Protein 3E7L (pdb70)

Organism: Aquifex aeolicus (strain VF5) (NCBI:txid224324)

Solvent-accessible surface area: 14226 Å² total; per-residue (Å²): 116,171,24,53,171,33,123,70,2,136,90,0,49,95,54,2,13,59,54,0,0,43,58,10,0,124,87,41,106,38,23,3,28,119,0,2,112,42,2,52,37,53,4,38,56,0,18,134,44,6,99,91,18,131,13,181,50,119,67,79,117,121,21,53,176,35,120,66,4,128,82,0,62,108,26,2,17,78,40,0,2,55,50,7,25,173,94,24,112,157,64,63,135,107,0,3,76,63,0,38,40,90,58,76,71,0,119,170,52,40,121,78,41,93,119,53,7,26,1,0,37,102,1,77,56,1,134,40,0,49,98,19,1,14,19,21,0,0,55,15,5,0,149,85,25,120,121,62,41,133,107,0,0,102,40,2,45,26,102,78,84,41,0,115,150,39,5,143,71,20,114,8,212,96,129,88,9,36,102,1,16,130,40,105,81,3,144,89,0,59,95,64,1,14,52,46,0,0,49,25,8,0,144,81,9,109,51,65,38,119,91,0,3,110,31,1,50,28,90,65,67,57,0,98,144,50,6,134,85,17,120,13,209,59,150,108,158

CATH classification: 1.10.10.60

Secondary structure (DSSP, 8-state):
-TTTT-S-HHHHHHHHHHHHHHHHHHHTTT-HHHHHHHHT--HHHHHHHHHHTT------/-GGGG-S-HHHHHHHHHHHHHHHHHHTTTT-HHHHHHHTTS-HHHHHHHHHHH-/---GGGGT-S-HHHHHHHHHHHHHHHHHHHTTT-HHHHHHHHTS-HHHHHHHHHHTT---/---GGGGG-S-HHHHHHHHHHHHHHHHHHHT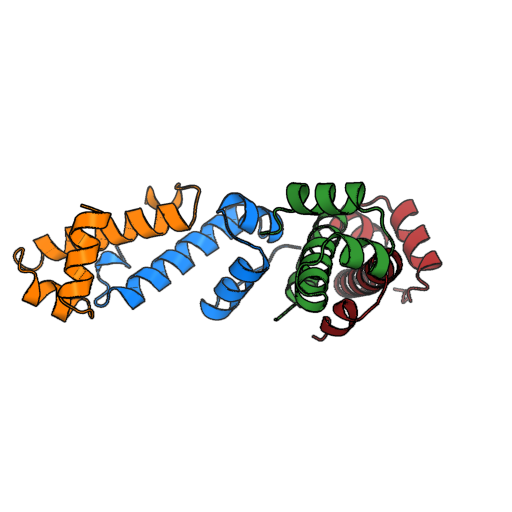TT-HHHHHHHTT--HHHHHHHHHHTT------

Foldseek 3Di:
DVLVVDDDPVVSVLVVVQVVLQVLCVVVVLPQCVSQVVVPHDSVVSVVSCVVSVHDGDHD/DCLVVDDDPVVSVLVVVLCVLVVQCVVQVVDQCRSQVVVPHDSVVVVVSVVVRD/DDPVVLVVDDDPVVSVLVVVQVVLLVLCVVVVNPLCVSCVVVPHDSVVSVVSCVVSVPDD/DDLCVLVVDDDPVVSVLVVVQVVLLVLCVVVVLPLCVSCVVVPHDSVVSVVSCVVSVNDGDDD

B-factor: mean 75.17, std 27.42, range [29.5, 181.0]

Nearest PDB structures (foldseek):
  3e7l-assembly2_D  TM=1.016E+00  e=1.152E-08  Aquifex aeolicus
  4fth-assembly1_A  TM=9.889E-01  e=3.982E-07  Aquifex aeolicus
  4fth-assembly1_B  TM=9.965E-01  e=7.414E-07  Aquifex aeolicus
  5m7o-assembly1_B  TM=9.466E-01  e=3.691E-02  Brucella abortus str. 2308 A
  2m8g-assembly1_X  TM=7.708E-01  e=3.927E-02  Aquifex aeolicus VF5

Sequence (237 aa):
SYLLKIKELKEAKKEFEKIFIEEKLREYDYDLKRTAEEIGIDLSNLYRKIKSLNIRVKSSSYLLKIKELKEAKKEFEKIFIEEKLREYDYDLKRTAEEIGIDLSNLYRKIKSLNRDLSYLLKIKELKEAKKEEFEKIFIEEKLREYDYDLKRTAEEIGIDLSNLYRKIKSLNIRVRDLSYLLKIKELKEAKKEFEKIFIEEKLREYDYDLKRTAEEIGIDLSNLYRKIKSLNIRVKSS

Structure (mmCIF, N/CA/C/O backbone):
data_3E7L
#
_entry.id   3E7L
#
_cell.length_a   41.239
_cell.length_b   55.866
_cell.length_c   62.338
_cell.angle_alpha   90.000
_cell.angle_beta   93.390
_cell.angle_gamma   90.000
#
_symmetry.space_group_name_H-M   'P 1 21 1'
#
loop_
_entity.id
_entity.type
_entity.pdbx_description
1 polymer 'Transcriptional regulator (NtrC family)'
2 non-polymer 'ZINC ION'
3 water water
#
loop_
_atom_site.group_PDB
_atom_site.id
_atom_site.type_symbol
_atom_site.label_atom_id
_atom_site.label_alt_id
_atom_site.label_comp_id
_atom_site.label_asym_id
_atom_site.label_entity_id
_atom_site.label_seq_id
_atom_site.pdbx_PDB_ins_code
_atom_site.Cartn_x
_atom_site.Cartn_y
_atom_site.Cartn_z
_atom_site.occupancy
_atom_site.B_iso_or_equiv
_atom_site.auth_seq_id
_atom_site.auth_comp_id
_atom_site.auth_asym_id
_atom_site.auth_atom_id
_atom_site.pdbx_PDB_model_num
ATOM 1 N N . SER A 1 4 ? 12.744 21.834 -8.495 1.00 120.78 20 SER A N 1
ATOM 2 C CA . SER A 1 4 ? 12.192 20.954 -9.520 1.00 123.36 20 SER A CA 1
ATOM 3 C C . SER A 1 4 ? 12.937 19.624 -9.543 1.00 122.70 20 SER A C 1
ATOM 4 O O . SER A 1 4 ? 12.373 18.588 -9.893 1.00 121.89 20 SER A O 1
ATOM 7 N N . TYR A 1 5 ? 14.211 19.672 -9.165 1.00 123.29 21 TYR A N 1
ATOM 8 C CA . TYR A 1 5 ? 15.058 18.488 -9.088 1.00 123.99 21 TYR A CA 1
ATOM 9 C C . TYR A 1 5 ? 14.330 17.340 -8.394 1.00 117.20 21 TYR A C 1
ATOM 10 O O . TYR A 1 5 ? 14.510 16.173 -8.745 1.00 119.37 21 TYR A O 1
ATOM 19 N N . LEU A 1 6 ? 13.495 17.685 -7.418 1.00 107.88 22 LEU A N 1
ATOM 20 C CA . LEU A 1 6 ? 12.855 16.698 -6.555 1.00 100.06 22 LEU A CA 1
ATOM 21 C C . LEU A 1 6 ? 11.626 16.031 -7.172 1.00 97.04 22 LEU A C 1
ATOM 22 O O . LEU A 1 6 ? 11.508 14.807 -7.158 1.00 94.39 22 LEU A O 1
ATOM 27 N N . LEU A 1 7 ? 10.710 16.835 -7.704 1.00 97.75 23 LEU A N 1
ATOM 28 C CA . LEU A 1 7 ? 9.482 16.298 -8.286 1.00 100.32 23 LEU A CA 1
ATOM 29 C C . LEU A 1 7 ? 9.755 15.364 -9.463 1.00 102.15 23 LEU A C 1
ATOM 30 O O . LEU A 1 7 ? 8.959 14.473 -9.754 1.00 102.27 23 LEU A O 1
ATOM 35 N N . LYS A 1 8 ? 10.883 15.569 -10.131 1.00 105.09 24 LYS A N 1
ATOM 36 C CA . LYS A 1 8 ? 11.263 14.726 -11.258 1.00 110.79 24 LYS A CA 1
ATOM 37 C C . LYS A 1 8 ? 11.730 13.349 -10.792 1.00 107.05 24 LYS A C 1
ATOM 38 O O . LYS A 1 8 ? 11.790 12.405 -11.581 1.00 108.33 24 LYS A O 1
ATOM 44 N N . ILE A 1 9 ? 12.058 13.240 -9.507 1.00 100.93 25 ILE A N 1
ATOM 45 C CA . ILE A 1 9 ? 12.511 11.975 -8.935 1.00 97.05 25 ILE A CA 1
ATOM 46 C C . ILE A 1 9 ? 11.423 10.908 -9.015 1.00 93.81 25 ILE A C 1
ATOM 47 O O . ILE A 1 9 ? 10.243 11.196 -8.819 1.00 89.52 25 ILE A O 1
ATOM 52 N N . LYS A 1 10 ? 11.831 9.675 -9.302 1.00 97.21 26 LYS A N 1
ATOM 53 C CA . LYS A 1 10 ? 10.895 8.571 -9.482 1.00 101.00 26 LYS A CA 1
ATOM 54 C C . LYS A 1 10 ? 10.292 8.096 -8.163 1.00 97.69 26 LYS A C 1
ATOM 55 O O . LYS A 1 10 ? 9.122 8.346 -7.882 1.00 96.44 26 LYS A O 1
ATOM 61 N N . GLU A 1 11 ? 11.098 7.409 -7.358 1.00 98.13 27 GLU A N 1
ATOM 62 C CA . GLU A 1 11 ? 10.605 6.788 -6.131 1.00 95.41 27 GLU A CA 1
ATOM 63 C C . GLU A 1 11 ? 10.369 7.772 -4.988 1.00 90.24 27 GLU A C 1
ATOM 64 O O . GLU A 1 11 ? 11.056 8.789 -4.867 1.00 89.07 27 GLU A O 1
ATOM 70 N N . LEU A 1 12 ? 9.394 7.445 -4.146 1.00 85.47 28 LEU A N 1
ATOM 71 C CA . LEU A 1 12 ? 9.023 8.291 -3.017 1.00 80.13 28 LEU A CA 1
ATOM 72 C C . LEU A 1 12 ? 10.096 8.312 -1.928 1.00 76.08 28 LEU A C 1
ATOM 73 O O . LEU A 1 12 ? 10.429 9.371 -1.400 1.00 73.36 28 LEU A O 1
ATOM 78 N N . LYS A 1 13 ? 10.637 7.143 -1.601 1.00 77.25 29 LYS A N 1
ATOM 79 C CA . LYS A 1 13 ? 11.631 7.039 -0.536 1.00 82.97 29 LYS A CA 1
ATOM 80 C C . LYS A 1 13 ? 12.924 7.783 -0.873 1.00 84.62 29 LYS A C 1
ATOM 81 O O . LYS A 1 13 ? 13.635 8.244 0.021 1.00 86.35 29 LYS A O 1
ATOM 87 N N . GLU A 1 14 ? 13.221 7.896 -2.164 1.00 83.80 30 GLU A N 1
ATOM 88 C CA . GLU A 1 14 ? 14.425 8.578 -2.622 1.00 82.92 30 GLU A CA 1
ATOM 89 C C . GLU A 1 14 ? 14.249 10.094 -2.653 1.00 78.68 30 GLU A C 1
ATOM 90 O O . GLU A 1 14 ? 15.168 10.840 -2.299 1.00 74.51 30 GLU A O 1
ATOM 96 N N . ALA A 1 15 ? 13.069 10.543 -3.075 1.00 72.95 31 ALA A N 1
ATOM 97 C CA . ALA A 1 15 ? 12.776 11.970 -3.145 1.00 68.08 31 ALA A CA 1
ATOM 98 C C . ALA A 1 15 ? 12.620 12.574 -1.751 1.00 63.94 31 ALA A C 1
ATOM 99 O O . ALA A 1 15 ? 12.853 13.766 -1.553 1.00 58.19 31 ALA A O 1
ATOM 101 N N . LYS A 1 16 ? 12.212 11.750 -0.792 1.00 66.42 32 LYS A N 1
ATOM 102 C CA . LYS A 1 16 ? 12.068 12.196 0.590 1.00 65.48 32 LYS A CA 1
ATOM 103 C C . LYS A 1 16 ? 13.429 12.407 1.247 1.00 61.76 32 LYS A C 1
ATOM 104 O O . LYS A 1 16 ? 13.615 13.343 2.024 1.00 59.01 32 LYS A O 1
ATOM 110 N N . LYS A 1 17 ? 14.380 11.538 0.925 1.00 63.55 33 LYS A N 1
ATOM 111 C CA . LYS A 1 17 ? 15.741 11.681 1.433 1.00 66.49 33 LYS A CA 1
ATOM 112 C C . LYS A 1 17 ? 16.415 12.933 0.878 1.00 68.40 33 LYS A C 1
ATOM 113 O O . LYS A 1 17 ? 17.074 13.668 1.613 1.00 66.96 33 LYS A O 1
ATOM 119 N N . GLU A 1 18 ? 16.236 13.177 -0.417 1.00 70.03 34 GLU A N 1
ATOM 120 C CA . GLU A 1 18 ? 16.823 14.350 -1.057 1.00 72.23 34 GLU A CA 1
ATOM 121 C C . GLU A 1 18 ? 16.246 15.661 -0.531 1.00 68.62 34 GLU A C 1
ATOM 122 O O . GLU A 1 18 ? 16.957 16.662 -0.431 1.00 69.09 34 GLU A O 1
ATOM 128 N N . PHE A 1 19 ? 14.961 15.661 -0.196 1.00 61.38 35 PHE A N 1
ATOM 129 C CA . PHE A 1 19 ? 14.360 16.850 0.391 1.00 57.38 35 PHE A CA 1
ATOM 130 C C . PHE A 1 19 ? 14.861 17.064 1.815 1.00 56.27 35 PHE A C 1
ATOM 131 O O . PHE A 1 19 ? 15.099 18.198 2.237 1.00 59.67 35 PHE A O 1
ATOM 139 N N . GLU A 1 20 ? 15.000 15.972 2.557 1.00 55.91 36 GLU A N 1
ATOM 140 C CA . GLU A 1 20 ? 15.475 16.039 3.932 1.00 60.46 36 GLU A CA 1
ATOM 141 C C . GLU A 1 20 ? 16.900 16.579 3.959 1.00 60.19 36 GLU A C 1
ATOM 142 O O . GLU A 1 20 ? 17.256 17.388 4.814 1.00 60.90 36 GLU A O 1
ATOM 148 N N . LYS A 1 21 ? 17.702 16.127 3.001 1.00 61.16 37 LYS A N 1
ATOM 149 C CA . LYS A 1 21 ? 19.079 16.578 2.842 1.00 60.14 37 LYS A CA 1
ATOM 150 C C . LYS A 1 21 ? 19.151 18.079 2.574 1.00 61.77 37 LYS A C 1
ATOM 151 O O . LYS A 1 21 ? 19.904 18.803 3.230 1.00 60.99 37 LYS A O 1
ATOM 157 N N . ILE A 1 22 ? 18.353 18.541 1.615 1.00 61.38 38 ILE A N 1
ATOM 158 C CA . ILE A 1 22 ? 18.302 19.953 1.253 1.00 63.38 38 ILE A CA 1
ATOM 159 C C . ILE A 1 22 ? 17.757 20.807 2.398 1.00 59.08 38 ILE A C 1
ATOM 160 O O . ILE A 1 22 ? 18.276 21.886 2.683 1.00 57.58 38 ILE A O 1
ATOM 165 N N . PHE A 1 23 ? 16.709 20.318 3.050 1.00 56.51 39 PHE A N 1
ATOM 166 C CA . PHE A 1 23 ? 16.092 21.036 4.159 1.00 54.62 39 PHE A CA 1
ATOM 167 C C . PHE A 1 23 ? 17.090 21.251 5.298 1.00 52.12 39 PHE A C 1
ATOM 168 O O . PHE A 1 23 ? 17.226 22.359 5.822 1.00 51.56 39 PHE A O 1
ATOM 176 N N . ILE A 1 24 ? 17.797 20.190 5.671 1.00 51.68 40 ILE A N 1
ATOM 177 C CA . ILE A 1 24 ? 18.763 20.267 6.766 1.00 53.41 40 ILE A CA 1
ATOM 178 C C . ILE A 1 24 ? 19.987 21.121 6.415 1.00 56.62 40 ILE A C 1
ATOM 179 O O . ILE A 1 24 ? 20.469 21.897 7.245 1.00 59.81 40 ILE A O 1
ATOM 184 N N . GLU A 1 25 ? 20.484 20.987 5.189 1.00 59.80 41 GLU A N 1
ATOM 185 C CA . GLU A 1 25 ? 21.608 21.802 4.732 1.00 64.77 41 GLU A CA 1
ATOM 186 C C . GLU A 1 25 ? 21.323 23.288 4.901 1.00 65.92 41 GLU A C 1
ATOM 187 O O . GLU A 1 25 ? 22.155 24.037 5.420 1.00 65.51 41 GLU A O 1
ATOM 193 N N . GLU A 1 26 ? 20.141 23.707 4.459 1.00 65.56 42 GLU A N 1
ATOM 194 C CA . GLU A 1 26 ? 19.750 25.110 4.531 1.00 68.02 42 GLU A CA 1
ATOM 195 C C . GLU A 1 26 ? 19.500 25.585 5.955 1.00 59.21 42 GLU A C 1
ATOM 196 O O . GLU A 1 26 ? 19.757 26.741 6.277 1.00 60.63 42 GLU A O 1
ATOM 202 N N . LYS A 1 27 ? 18.983 24.700 6.801 1.00 56.13 43 LYS A N 1
ATOM 203 C CA . LYS A 1 27 ? 18.787 25.033 8.209 1.00 58.26 43 LYS A CA 1
ATOM 204 C C . LYS A 1 27 ? 20.132 25.174 8.904 1.00 54.90 43 LYS A C 1
ATOM 205 O O . LYS A 1 27 ? 20.320 26.058 9.731 1.00 55.17 43 LYS A O 1
ATOM 211 N N . LEU A 1 28 ? 21.068 24.295 8.561 1.00 57.49 44 LEU A N 1
ATOM 212 C CA . LEU A 1 28 ? 22.430 24.396 9.075 1.00 57.73 44 LEU A CA 1
ATOM 213 C C . LEU A 1 28 ? 23.069 25.718 8.659 1.00 64.72 44 LEU A C 1
ATOM 214 O O . LEU A 1 28 ? 23.698 26.395 9.473 1.00 67.76 44 LEU A O 1
ATOM 219 N N . ARG A 1 29 ? 22.902 26.082 7.390 1.00 68.67 45 ARG A N 1
ATOM 220 C CA . ARG A 1 29 ? 23.461 27.326 6.867 1.00 73.82 45 ARG A CA 1
ATOM 221 C C . ARG A 1 29 ? 22.954 28.554 7.615 1.00 71.00 45 ARG A C 1
ATOM 222 O O . ARG A 1 29 ? 23.739 29.410 8.015 1.00 72.27 45 ARG A O 1
ATOM 230 N N . GLU A 1 30 ? 21.641 28.640 7.793 1.00 67.41 46 GLU A N 1
ATOM 231 C CA . GLU A 1 30 ? 21.032 29.822 8.391 1.00 71.12 46 GLU A CA 1
ATOM 232 C C . GLU A 1 30 ? 21.206 29.900 9.908 1.00 72.06 46 GLU A C 1
ATOM 233 O O . GLU A 1 30 ? 20.894 30.921 10.523 1.00 72.98 46 GLU A O 1
ATOM 239 N N . TYR A 1 31 ? 21.695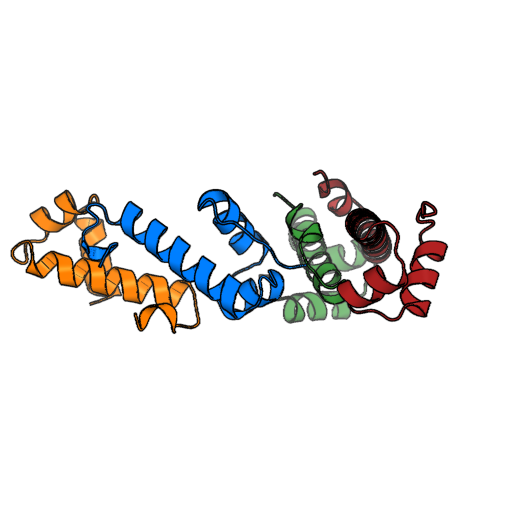 28.821 10.510 1.00 71.09 47 TYR A N 1
ATOM 240 C CA . TYR A 1 31 ? 22.032 28.841 11.928 1.00 70.01 47 TYR A CA 1
ATOM 241 C C . TYR A 1 31 ? 23.542 28.707 12.099 1.00 69.74 47 TYR A C 1
ATOM 242 O O . TYR A 1 31 ? 24.034 28.346 13.166 1.00 72.20 47 TYR A O 1
ATOM 251 N N . ASP A 1 32 ? 24.264 29.011 11.024 1.00 70.45 48 ASP A N 1
ATOM 252 C CA . ASP A 1 32 ? 25.726 29.023 11.020 1.00 75.14 48 ASP A CA 1
ATOM 253 C C . ASP A 1 32 ? 26.360 27.758 11.593 1.00 70.98 48 ASP A C 1
ATOM 254 O O . ASP A 1 32 ? 27.343 27.824 12.329 1.00 72.40 48 ASP A O 1
ATOM 259 N N . TYR A 1 33 ? 25.787 26.611 11.244 1.00 68.58 49 TYR A N 1
ATOM 260 C CA . TYR A 1 33 ? 26.347 25.310 11.604 1.00 64.48 49 TYR A CA 1
ATOM 261 C C . TYR A 1 33 ? 26.457 25.075 13.110 1.00 57.78 49 TYR A C 1
ATOM 262 O O . TYR A 1 33 ? 27.288 24.295 13.572 1.00 57.13 49 TYR A O 1
ATOM 271 N N . ASP A 1 34 ? 25.603 25.752 13.866 1.00 56.63 50 ASP A N 1
ATOM 272 C CA . ASP A 1 34 ? 25.445 25.472 15.282 1.00 55.51 50 ASP A CA 1
ATOM 273 C C . ASP A 1 34 ? 24.546 24.252 15.403 1.00 57.69 50 ASP A C 1
ATOM 274 O O . ASP A 1 34 ? 23.326 24.360 15.242 1.00 53.73 50 ASP A O 1
ATOM 279 N N . LEU A 1 35 ? 25.141 23.092 15.670 1.00 54.25 51 LEU A N 1
ATOM 280 C CA . LEU A 1 35 ? 24.395 21.834 15.644 1.00 50.80 51 LEU A CA 1
ATOM 281 C C . LEU A 1 35 ? 23.258 21.768 16.664 1.00 44.01 51 LEU A C 1
ATOM 282 O O . LEU A 1 35 ? 22.144 21.420 16.316 1.00 43.97 51 LEU A O 1
ATOM 287 N N . LYS A 1 36 ? 23.538 22.101 17.919 1.00 47.61 52 LYS A N 1
ATOM 288 C CA . LYS A 1 36 ? 22.510 22.027 18.953 1.00 49.90 52 LYS A CA 1
ATOM 289 C C . LYS A 1 36 ? 21.336 22.954 18.652 1.00 53.41 52 LYS A C 1
ATOM 290 O O . LYS A 1 36 ? 20.175 22.590 18.857 1.00 52.32 52 LYS A O 1
ATOM 296 N N . ARG A 1 37 ? 21.641 24.157 18.176 1.00 53.68 53 ARG A N 1
ATOM 297 C CA . ARG A 1 37 ? 20.593 25.107 17.835 1.00 55.83 53 ARG A CA 1
ATOM 298 C C . ARG A 1 37 ? 19.755 24.635 16.651 1.00 54.48 53 ARG A C 1
ATOM 299 O O . ARG A 1 37 ? 18.534 24.805 16.644 1.00 56.69 53 ARG A O 1
ATOM 307 N N . THR A 1 38 ? 20.408 24.046 15.653 1.00 52.31 54 THR A N 1
ATOM 308 C CA . THR A 1 38 ? 19.706 23.542 14.474 1.00 52.10 54 THR A CA 1
ATOM 309 C C . THR A 1 38 ? 18.724 22.428 14.839 1.00 51.45 54 THR A C 1
ATOM 310 O O . THR A 1 38 ? 17.585 22.415 14.373 1.00 52.22 54 THR A O 1
ATOM 314 N N . ALA A 1 39 ? 19.170 21.499 15.678 1.00 45.59 55 ALA A N 1
ATOM 315 C CA . ALA A 1 39 ? 18.322 20.396 16.129 1.00 47.00 55 ALA A CA 1
ATOM 316 C C . ALA A 1 39 ? 17.065 20.891 16.856 1.00 50.33 55 ALA A C 1
ATOM 317 O O . ALA A 1 39 ? 15.960 20.460 16.549 1.00 53.77 55 ALA A O 1
ATOM 319 N N . GLU A 1 40 ? 17.241 21.788 17.822 1.00 52.12 56 GLU A N 1
ATOM 320 C CA . GLU A 1 40 ? 16.116 22.340 18.576 1.00 55.42 56 GLU A CA 1
ATOM 321 C C . GLU A 1 40 ? 15.146 23.109 17.682 1.00 57.23 56 GLU A C 1
ATOM 322 O O . GLU A 1 40 ? 13.929 22.971 17.813 1.00 60.32 56 GLU A O 1
ATOM 328 N N . GLU A 1 41 ? 15.692 23.924 16.784 1.00 53.93 57 GLU A N 1
ATOM 329 C CA . GLU A 1 41 ? 14.885 24.726 15.867 1.00 54.42 57 GLU A CA 1
ATOM 330 C C . GLU A 1 41 ? 13.923 23.900 15.014 1.00 55.36 57 GLU A C 1
ATOM 331 O O . GLU A 1 41 ? 12.783 24.308 14.785 1.00 56.88 57 GLU A O 1
ATOM 337 N N . ILE A 1 42 ? 14.390 22.753 14.532 1.00 50.92 58 ILE A N 1
ATOM 338 C CA . ILE A 1 42 ? 13.615 21.947 13.593 1.00 50.90 58 ILE A CA 1
ATOM 339 C C . ILE A 1 42 ? 12.905 20.781 14.275 1.00 54.21 58 ILE A C 1
ATOM 340 O O . ILE A 1 42 ? 12.274 19.960 13.614 1.00 50.84 58 ILE A O 1
ATOM 345 N N . GLY A 1 43 ? 13.016 20.715 15.599 1.00 56.80 59 GLY A N 1
ATOM 346 C CA . GLY A 1 43 ? 12.199 19.810 16.388 1.00 54.57 59 GLY A CA 1
ATOM 347 C C . GLY A 1 43 ? 12.722 18.402 16.600 1.00 57.68 59 GLY A C 1
ATOM 348 O O . GLY A 1 43 ? 11.945 17.508 16.929 1.00 61.61 59 GLY A O 1
ATOM 349 N N . ILE A 1 44 ? 14.024 18.188 16.429 1.00 58.26 60 ILE A N 1
ATOM 350 C CA . ILE A 1 44 ? 14.595 16.857 16.656 1.00 58.54 60 ILE A CA 1
ATOM 351 C C . ILE A 1 44 ? 15.782 16.849 17.624 1.00 63.06 60 ILE A C 1
ATOM 352 O O . ILE A 1 44 ? 16.388 17.885 17.898 1.00 63.94 60 ILE A O 1
ATOM 357 N N . ASP A 1 45 ? 16.097 15.665 18.142 1.00 62.18 61 ASP A N 1
ATOM 358 C CA . ASP A 1 45 ? 17.233 15.490 19.038 1.00 66.01 61 ASP A CA 1
ATOM 359 C C . ASP A 1 45 ? 18.548 15.633 18.288 1.00 55.32 61 ASP A C 1
ATOM 360 O O . ASP A 1 45 ? 18.659 15.238 17.128 1.00 54.31 61 ASP A O 1
ATOM 365 N N . LEU A 1 46 ? 19.544 16.192 18.961 1.00 49.32 62 LEU A N 1
ATOM 366 C CA . LEU A 1 46 ? 20.861 16.350 18.367 1.00 49.25 62 LEU A CA 1
ATOM 367 C C . LEU A 1 46 ? 21.401 15.004 17.894 1.00 51.02 62 LEU A C 1
ATOM 368 O O . LEU A 1 46 ? 21.893 14.886 16.772 1.00 54.18 62 LEU A O 1
ATOM 373 N N . SER A 1 47 ? 21.308 13.988 18.747 1.00 48.84 63 SER A N 1
ATOM 374 C CA . SER A 1 47 ? 21.738 12.649 18.355 1.00 60.80 63 SER A CA 1
ATOM 375 C C . SER A 1 47 ? 21.068 12.214 17.044 1.00 61.32 63 SER A C 1
ATOM 376 O O . SER A 1 47 ? 21.723 11.655 16.165 1.00 61.81 63 SER A O 1
ATOM 379 N N . ASN A 1 48 ? 19.772 12.490 16.917 1.00 57.92 64 ASN A N 1
ATOM 380 C CA . ASN A 1 48 ? 19.027 12.225 15.687 1.00 63.17 64 ASN A CA 1
ATOM 381 C C . ASN A 1 48 ? 19.513 13.056 14.498 1.00 59.27 64 ASN A C 1
ATOM 382 O O . ASN A 1 48 ? 19.766 12.526 13.417 1.00 62.79 64 ASN A O 1
ATOM 387 N N . LEU A 1 49 ? 19.617 14.366 14.697 1.00 53.41 65 LEU A N 1
ATOM 388 C CA . LEU A 1 49 ? 20.153 15.250 13.669 1.00 52.35 65 LEU A CA 1
ATOM 389 C C . LEU A 1 49 ? 21.513 14.746 13.177 1.00 51.67 65 LEU A C 1
ATOM 390 O O . LEU A 1 49 ? 21.802 14.778 11.980 1.00 50.99 65 LEU A O 1
ATOM 395 N N . TYR A 1 50 ? 22.339 14.274 14.106 1.00 48.43 66 TYR A N 1
ATOM 396 C CA . TYR A 1 50 ? 23.671 13.784 13.760 1.00 49.33 66 TYR A CA 1
ATOM 397 C C . TYR A 1 50 ? 23.634 12.455 13.001 1.00 50.18 66 TYR A C 1
ATOM 398 O O . TYR A 1 50 ? 24.440 12.227 12.101 1.00 51.66 66 TYR A O 1
ATOM 407 N N . ARG A 1 51 ? 22.705 11.577 13.362 1.00 55.18 67 ARG A N 1
ATOM 408 C CA . ARG A 1 51 ? 22.484 10.362 12.583 1.00 66.83 67 ARG A CA 1
ATOM 409 C C . ARG A 1 51 ? 22.131 10.711 11.135 1.00 62.95 67 ARG A C 1
ATOM 410 O O . ARG A 1 51 ? 22.702 10.153 10.199 1.00 65.33 67 ARG A O 1
ATOM 418 N N . LYS A 1 52 ? 21.196 11.641 10.958 1.00 55.63 68 LYS A N 1
ATOM 419 C CA . LYS A 1 52 ? 20.811 12.084 9.621 1.00 57.71 68 LYS A CA 1
ATOM 420 C C . LYS A 1 52 ? 21.968 12.748 8.878 1.00 61.92 68 LYS A C 1
ATOM 421 O O . LYS A 1 52 ? 22.167 12.509 7.691 1.00 64.27 68 LYS A O 1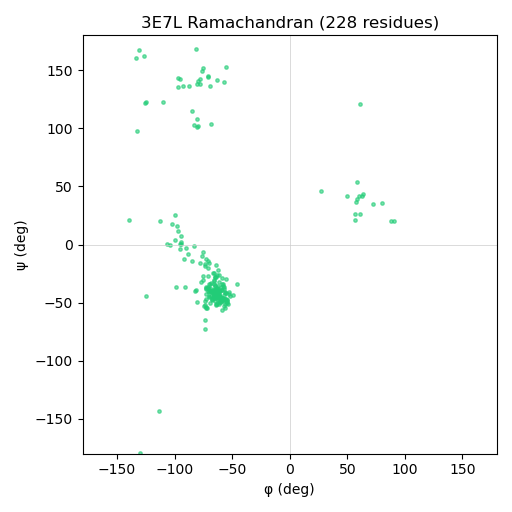
ATOM 427 N N . ILE A 1 53 ? 22.729 13.585 9.576 1.00 61.61 69 ILE A N 1
ATOM 428 C CA . ILE A 1 53 ? 23.864 14.263 8.960 1.00 61.01 69 ILE A CA 1
ATOM 429 C C . ILE A 1 53 ? 24.833 13.250 8.350 1.00 66.04 69 ILE A C 1
ATOM 430 O O . ILE A 1 53 ? 25.337 13.443 7.243 1.00 65.96 69 ILE A O 1
ATOM 435 N N . LYS A 1 54 ? 25.074 12.163 9.078 1.00 69.37 70 LYS A N 1
ATOM 436 C CA . LYS A 1 54 ? 25.966 11.103 8.625 1.00 76.08 70 LYS A CA 1
ATOM 437 C C . LYS A 1 54 ? 25.338 10.272 7.508 1.00 79.90 70 LYS A C 1
ATOM 438 O O . LYS A 1 54 ? 25.974 9.991 6.493 1.00 80.99 70 LYS A O 1
ATOM 444 N N . SER A 1 55 ? 24.088 9.874 7.714 1.00 80.11 71 SER A N 1
ATOM 445 C CA . SER A 1 55 ? 23.359 9.062 6.747 1.00 80.58 71 SER A CA 1
ATOM 446 C C . SER A 1 55 ? 23.199 9.786 5.413 1.00 77.65 71 SER A C 1
ATOM 447 O O . SER A 1 55 ? 23.408 9.206 4.349 1.00 80.71 71 SER A O 1
ATOM 450 N N . LEU A 1 56 ? 22.830 11.060 5.480 1.00 70.72 72 LEU A N 1
ATOM 451 C CA . LEU A 1 56 ? 22.573 11.856 4.287 1.00 66.37 72 LEU A CA 1
ATOM 452 C C . LEU A 1 56 ? 23.845 12.442 3.670 1.00 70.12 72 LEU A C 1
ATOM 453 O O . LEU A 1 56 ? 23.786 13.124 2.650 1.00 73.33 72 LEU A O 1
ATOM 458 N N . ASN A 1 57 ? 24.990 12.183 4.294 1.00 75.93 73 ASN A N 1
ATOM 459 C CA . ASN A 1 57 ? 26.270 12.629 3.750 1.00 79.69 73 ASN A CA 1
ATOM 460 C C . ASN A 1 57 ? 26.380 14.155 3.691 1.00 78.77 73 ASN A C 1
ATOM 461 O O . ASN A 1 57 ? 26.855 14.714 2.702 1.00 81.96 73 ASN A O 1
ATOM 466 N N . ILE A 1 58 ? 25.941 14.824 4.753 1.00 74.24 74 ILE A N 1
ATOM 467 C CA . ILE A 1 58 ? 25.944 16.285 4.796 1.00 69.95 74 ILE A CA 1
ATOM 468 C C . ILE A 1 58 ? 27.222 16.837 5.424 1.00 72.98 74 ILE A C 1
ATOM 469 O O . ILE A 1 58 ? 27.693 16.332 6.442 1.00 68.44 74 ILE A O 1
ATOM 474 N N . ARG A 1 59 ? 27.775 17.877 4.807 1.00 80.02 75 ARG A N 1
ATOM 475 C CA . ARG A 1 59 ? 28.992 18.511 5.299 1.00 87.61 75 ARG A CA 1
ATOM 476 C C . ARG A 1 59 ? 28.665 19.592 6.329 1.00 88.43 75 ARG A C 1
ATOM 477 O O . ARG A 1 59 ? 27.745 20.389 6.138 1.00 87.74 75 ARG A O 1
ATOM 485 N N . VAL A 1 60 ? 29.421 19.616 7.420 1.00 91.40 76 VAL A N 1
ATOM 486 C CA . VAL A 1 60 ? 29.207 20.599 8.475 1.00 94.97 76 VAL A CA 1
ATOM 487 C C . VAL A 1 60 ? 30.483 21.384 8.774 1.00 96.72 76 VAL A C 1
ATOM 488 O O . VAL A 1 60 ? 31.512 20.802 9.116 1.00 97.75 76 VAL A O 1
ATOM 492 N N . LYS A 1 61 ? 30.408 22.707 8.647 1.00 97.32 77 LYS A N 1
ATOM 493 C CA . LYS A 1 61 ? 31.574 23.565 8.840 1.00 100.01 77 LYS A CA 1
ATOM 494 C C . LYS A 1 61 ? 31.447 24.464 10.067 1.00 104.00 77 LYS A C 1
ATOM 495 O O . LYS A 1 61 ? 30.907 24.065 11.099 1.00 101.43 77 LYS A O 1
ATOM 501 N N . SER A 1 62 ? 31.960 25.685 9.924 1.00 111.15 78 SER A N 1
ATOM 502 C CA . SER A 1 62 ? 31.859 26.741 10.936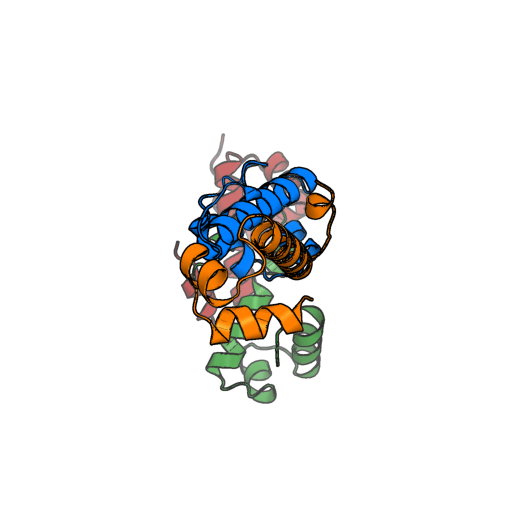 1.00 114.52 78 SER A CA 1
ATOM 503 C C . SER A 1 62 ? 32.513 26.421 12.280 1.00 117.36 78 SER A C 1
ATOM 504 O O . SER A 1 62 ? 32.158 25.448 12.947 1.00 114.91 78 SER A O 1
ATOM 507 N N . SER A 1 63 ? 33.470 27.261 12.666 1.00 121.78 79 SER A N 1
ATOM 508 C CA . SER A 1 63 ? 34.138 27.145 13.959 1.00 122.48 79 SER A CA 1
ATOM 509 C C . SER A 1 63 ? 34.023 28.447 14.742 1.00 123.84 79 SER A C 1
ATOM 510 O O . SER A 1 63 ? 34.755 29.401 14.479 1.00 123.05 79 SER A O 1
ATOM 514 N N . SER B 1 4 ? 9.471 26.349 -3.054 1.00 98.14 20 SER B N 1
ATOM 515 C CA . SER B 1 4 ? 10.598 26.894 -2.306 1.00 97.29 20 SER B CA 1
ATOM 516 C C . SER B 1 4 ? 10.166 27.333 -0.909 1.00 95.06 20 SER B C 1
ATOM 517 O O . SER B 1 4 ? 10.996 27.514 -0.017 1.00 89.80 20 SER B O 1
ATOM 520 N N . TYR B 1 5 ? 8.860 27.511 -0.734 1.00 94.66 21 TYR B N 1
ATOM 521 C CA . TYR B 1 5 ? 8.292 27.846 0.567 1.00 91.84 21 TYR B CA 1
ATOM 522 C C . TYR B 1 5 ? 8.570 26.724 1.562 1.00 87.58 21 TYR B C 1
ATOM 523 O O . TYR B 1 5 ? 8.542 26.934 2.774 1.00 85.25 21 TYR B O 1
ATOM 532 N N . LEU B 1 6 ? 8.833 25.531 1.037 1.00 87.41 22 LEU B N 1
ATOM 533 C CA . LEU B 1 6 ? 9.102 24.364 1.866 1.00 86.04 22 LEU B CA 1
ATOM 534 C C . LEU B 1 6 ? 10.284 24.610 2.798 1.00 88.02 22 LEU B C 1
ATOM 535 O O . LEU B 1 6 ? 10.289 24.163 3.945 1.00 87.31 22 LEU B O 1
ATOM 540 N N . LEU B 1 7 ? 11.284 25.330 2.302 1.00 89.10 23 LEU B N 1
ATOM 541 C CA . LEU B 1 7 ? 12.480 25.608 3.085 1.00 90.06 23 LEU B CA 1
ATOM 542 C C . LEU B 1 7 ? 12.215 26.625 4.190 1.00 92.93 23 LEU B C 1
ATOM 543 O O . LEU B 1 7 ? 13.046 26.810 5.081 1.00 95.04 23 LEU B O 1
ATOM 548 N N . LYS B 1 8 ? 11.058 27.282 4.134 1.00 91.15 24 LYS B N 1
ATOM 549 C CA . LYS B 1 8 ? 10.697 28.268 5.151 1.00 91.85 24 LYS B CA 1
ATOM 550 C C . LYS B 1 8 ? 9.842 27.674 6.268 1.00 88.66 24 LYS B C 1
ATOM 551 O O . LYS B 1 8 ? 9.421 28.384 7.181 1.00 93.89 24 LYS B O 1
ATOM 557 N N . ILE B 1 9 ? 9.584 26.375 6.191 1.00 82.98 25 ILE B N 1
ATOM 558 C CA . ILE B 1 9 ? 8.862 25.679 7.249 1.00 79.43 25 ILE B CA 1
ATOM 559 C C . ILE B 1 9 ? 9.801 25.412 8.426 1.00 77.97 25 ILE B C 1
ATOM 560 O O . ILE B 1 9 ? 10.981 25.117 8.235 1.00 73.49 25 ILE B O 1
ATOM 565 N N . LYS B 1 10 ? 9.276 25.519 9.643 1.00 81.24 26 LYS B N 1
ATOM 566 C CA . LYS B 1 10 ? 10.100 25.391 10.841 1.00 82.73 26 LYS B CA 1
ATOM 567 C C . LYS B 1 10 ? 10.521 23.952 11.128 1.00 78.41 26 LYS B C 1
ATOM 568 O O . LYS B 1 10 ? 11.707 23.626 11.096 1.00 77.38 26 LYS B O 1
ATOM 574 N N . GLU B 1 11 ? 9.542 23.102 11.422 1.00 75.41 27 GLU B N 1
ATOM 575 C CA . GLU B 1 11 ? 9.805 21.735 11.861 1.00 72.72 27 GLU B CA 1
ATOM 576 C C . GLU B 1 11 ? 10.142 20.803 10.705 1.00 66.64 27 GLU B C 1
ATOM 577 O O . GLU B 1 11 ? 9.551 20.887 9.632 1.00 63.88 27 GLU B O 1
ATOM 583 N N . LEU B 1 12 ? 11.101 19.913 10.936 1.00 61.80 28 LEU B N 1
ATOM 584 C CA . LEU B 1 12 ? 11.496 18.941 9.930 1.00 59.03 28 LEU B CA 1
ATOM 585 C C . LEU B 1 12 ? 10.337 18.014 9.565 1.00 58.48 28 LEU B C 1
ATOM 586 O O . LEU B 1 12 ? 10.154 17.659 8.398 1.00 56.85 28 LEU B O 1
ATOM 591 N N . LYS B 1 13 ? 9.554 17.621 10.564 1.00 58.95 29 LYS B N 1
ATOM 592 C CA . LYS B 1 13 ? 8.505 16.634 10.346 1.00 68.74 29 LYS B CA 1
ATOM 593 C C . LYS B 1 13 ? 7.309 17.255 9.625 1.00 71.83 29 LYS B C 1
ATOM 594 O O . LYS B 1 13 ? 6.615 16.588 8.861 1.00 75.36 29 LYS B O 1
ATOM 600 N N . GLU B 1 14 ? 7.087 18.542 9.863 1.00 70.62 30 GLU B N 1
ATOM 601 C CA . GLU B 1 14 ? 6.065 19.284 9.150 1.00 76.48 30 GLU B CA 1
ATOM 602 C C . GLU B 1 14 ? 6.489 19.468 7.697 1.00 75.52 30 GLU B C 1
ATOM 603 O O . GLU B 1 14 ? 5.701 19.254 6.778 1.00 76.68 30 GLU B O 1
ATOM 609 N N . ALA B 1 15 ? 7.746 19.851 7.494 1.00 70.92 31 ALA B N 1
ATOM 610 C CA . ALA B 1 15 ? 8.265 20.087 6.149 1.00 68.47 31 ALA B CA 1
ATOM 611 C C . ALA B 1 15 ? 8.308 18.812 5.307 1.00 66.94 31 ALA B C 1
ATOM 612 O O . ALA B 1 15 ? 8.211 18.870 4.083 1.00 69.32 31 ALA B O 1
ATOM 614 N N . LYS B 1 16 ? 8.456 17.667 5.965 1.00 66.71 32 LYS B N 1
ATOM 615 C CA . LYS B 1 16 ? 8.517 16.385 5.267 1.00 63.47 32 LYS B CA 1
ATOM 616 C C . LYS B 1 16 ? 7.144 15.921 4.812 1.00 64.16 32 LYS B C 1
ATOM 617 O O . LYS B 1 16 ? 7.026 15.251 3.790 1.00 62.46 32 LYS B O 1
ATOM 623 N N . LYS B 1 17 ? 6.113 16.260 5.583 1.00 68.05 33 LYS B N 1
ATOM 624 C CA . LYS B 1 17 ? 4.738 15.962 5.189 1.00 75.18 33 LYS B CA 1
ATOM 625 C C . LYS B 1 17 ? 4.314 16.859 4.035 1.00 73.13 33 LYS B C 1
ATOM 626 O O . LYS B 1 17 ? 3.876 16.373 2.995 1.00 76.30 33 LYS B O 1
ATOM 632 N N . GLU B 1 18 ? 4.450 18.169 4.219 1.00 68.90 34 GLU B N 1
ATOM 633 C CA . GLU B 1 18 ? 4.121 19.120 3.161 1.00 66.98 34 GLU B CA 1
ATOM 634 C C . GLU B 1 18 ? 4.779 18.729 1.843 1.00 70.17 34 GLU B C 1
ATOM 635 O O . GLU B 1 18 ? 4.147 18.790 0.791 1.00 77.39 34 GLU B O 1
ATOM 637 N N . PHE B 1 19 ? 6.045 18.322 1.897 1.00 70.07 35 PHE B N 1
ATOM 638 C CA . PHE B 1 19 ? 6.726 17.872 0.689 1.00 69.11 35 PHE B CA 1
ATOM 639 C C . PHE B 1 19 ? 6.098 16.603 0.121 1.00 69.15 35 PHE B C 1
ATOM 640 O O . PHE B 1 19 ? 5.885 16.494 -1.084 1.00 69.42 35 PHE B O 1
ATOM 648 N N . GLU B 1 20 ? 5.838 15.635 0.994 1.00 70.40 36 GLU B N 1
ATOM 649 C CA . GLU B 1 20 ? 5.299 14.347 0.577 1.00 77.63 36 GLU B CA 1
ATOM 650 C C . GLU B 1 20 ? 3.895 14.522 0.009 1.00 84.94 36 GLU B C 1
ATOM 651 O O . GLU B 1 20 ? 3.473 13.777 -0.876 1.00 88.01 36 GLU B O 1
ATOM 657 N N . LYS B 1 21 ? 3.180 15.516 0.525 1.00 86.73 37 LYS B N 1
ATOM 658 C CA . LYS B 1 21 ? 1.853 15.856 0.029 1.00 90.29 37 LYS B CA 1
ATOM 659 C C . LYS B 1 21 ? 1.940 16.422 -1.386 1.00 89.42 37 LYS B C 1
ATOM 660 O O . LYS B 1 21 ? 1.191 16.014 -2.273 1.00 88.92 37 LYS B O 1
ATOM 666 N N . ILE B 1 22 ? 2.860 17.361 -1.587 1.00 87.30 38 ILE B N 1
ATOM 667 C CA . ILE B 1 22 ? 3.093 17.953 -2.902 1.00 91.55 38 ILE B CA 1
ATOM 668 C C . ILE B 1 22 ? 3.562 16.917 -3.922 1.00 90.68 38 ILE B C 1
ATOM 669 O O . ILE B 1 22 ? 3.076 16.879 -5.052 1.00 92.60 38 ILE B O 1
ATOM 674 N N . PHE B 1 23 ? 4.513 16.084 -3.514 1.00 85.85 39 PHE B N 1
ATOM 675 C CA . PHE B 1 23 ? 5.082 15.065 -4.390 1.00 81.03 39 PHE B CA 1
ATOM 676 C C . PHE B 1 23 ? 4.017 14.092 -4.878 1.00 82.69 39 PHE B C 1
ATOM 677 O O . PHE B 1 23 ? 3.940 13.792 -6.068 1.00 83.87 39 PHE B O 1
ATOM 685 N N . ILE B 1 24 ? 3.196 13.603 -3.954 1.00 85.19 40 ILE B N 1
ATOM 686 C CA . ILE B 1 24 ? 2.180 12.608 -4.281 1.00 90.89 40 ILE B CA 1
ATOM 687 C C . ILE B 1 24 ? 1.008 13.192 -5.073 1.00 96.82 40 ILE B C 1
ATOM 688 O O . ILE B 1 24 ? 0.472 12.534 -5.963 1.00 95.99 40 ILE B O 1
ATOM 693 N N . GLU B 1 25 ? 0.620 14.425 -4.756 1.00 103.62 41 GLU B N 1
ATOM 694 C CA . GLU B 1 25 ? -0.465 15.089 -5.478 1.00 110.71 41 GLU B CA 1
ATOM 695 C C . GLU B 1 25 ? -0.013 15.471 -6.886 1.00 115.33 41 GLU B C 1
ATOM 696 O O . GLU B 1 25 ? -0.785 15.381 -7.844 1.00 121.02 41 GLU B O 1
ATOM 702 N N . GLU B 1 26 ? 1.242 15.895 -7.005 1.00 112.28 42 GLU B N 1
ATOM 703 C CA . GLU B 1 26 ? 1.798 16.277 -8.296 1.00 114.42 42 GLU B CA 1
ATOM 704 C C . GLU B 1 26 ? 2.044 15.022 -9.122 1.00 114.68 42 GLU B C 1
ATOM 705 O O . GLU B 1 26 ? 2.172 15.081 -10.345 1.00 117.76 42 GLU B O 1
ATOM 711 N N . LYS B 1 27 ? 2.097 13.883 -8.437 1.00 108.73 43 LYS B N 1
ATOM 712 C CA . LYS B 1 27 ? 2.328 12.597 -9.083 1.00 102.65 43 LYS B CA 1
ATOM 713 C C . LYS B 1 27 ? 1.032 12.038 -9.664 1.00 99.80 43 LYS B C 1
ATOM 714 O O . LYS B 1 27 ? 1.022 11.465 -10.754 1.00 96.43 43 LYS B O 1
ATOM 720 N N . LEU B 1 28 ? -0.057 12.194 -8.920 1.00 100.14 44 LEU B N 1
ATOM 721 C CA . LEU B 1 28 ? -1.357 11.710 -9.360 1.00 111.25 44 LEU B CA 1
ATOM 722 C C . LEU B 1 28 ? -1.733 12.346 -10.694 1.00 116.67 44 LEU B C 1
ATOM 723 O O . LEU B 1 28 ? -2.167 11.663 -11.617 1.00 113.44 44 LEU B O 1
ATOM 728 N N . ARG B 1 29 ? -1.543 13.657 -10.783 1.00 125.66 45 ARG B N 1
ATOM 729 C CA . ARG B 1 29 ? -1.857 14.420 -11.986 1.00 136.56 45 ARG B CA 1
ATOM 730 C C . ARG B 1 29 ? -1.053 13.981 -13.213 1.00 137.16 45 ARG B C 1
ATOM 731 O O . ARG B 1 29 ? -1.545 14.049 -14.340 1.00 138.48 45 ARG B O 1
ATOM 739 N N . GLU B 1 30 ? 0.177 13.524 -12.996 1.00 135.26 46 GLU B N 1
ATOM 740 C CA . GLU B 1 30 ? 1.022 13.082 -14.102 1.00 138.41 46 GLU B CA 1
ATOM 741 C C . GLU B 1 30 ? 0.996 11.563 -14.281 1.00 139.26 46 GLU B C 1
ATOM 742 O O . GLU B 1 30 ? 1.849 10.996 -14.963 1.00 137.89 46 GLU B O 1
ATOM 748 N N . TYR B 1 31 ? 0.011 10.914 -13.668 1.00 141.48 47 TYR B N 1
ATOM 749 C CA . TYR B 1 31 ? -0.167 9.470 -13.805 1.00 141.91 47 TYR B CA 1
ATOM 750 C C . TYR B 1 31 ? -1.639 9.088 -13.938 1.00 146.09 47 TYR B C 1
ATOM 751 O O . TYR B 1 31 ? -2.018 7.948 -13.670 1.00 148.96 47 TYR B O 1
ATOM 760 N N . ASP B 1 32 ? -2.462 10.050 -14.346 1.00 146.99 48 ASP B N 1
ATOM 761 C CA . ASP B 1 32 ? -3.887 9.814 -14.584 1.00 150.23 48 ASP B CA 1
ATOM 762 C C . ASP B 1 32 ? -4.633 9.290 -13.355 1.00 146.91 48 ASP B C 1
ATOM 763 O O . ASP B 1 32 ? -5.307 8.260 -13.422 1.00 151.01 48 ASP B O 1
ATOM 768 N N . TYR B 1 33 ? -4.507 10.013 -12.245 1.00 138.40 49 TYR B N 1
ATOM 769 C CA . TYR B 1 33 ? -5.205 9.706 -10.993 1.00 135.83 49 TYR B CA 1
ATOM 770 C C . TYR B 1 33 ? -5.562 8.234 -10.782 1.00 133.91 49 TYR B C 1
ATOM 771 O O . TYR B 1 33 ? -6.679 7.910 -10.383 1.00 138.61 49 TYR B O 1
ATOM 780 N N . ASP B 1 34 ? -4.605 7.349 -11.042 1.00 129.19 50 ASP B N 1
ATOM 781 C CA . ASP B 1 34 ? -4.795 5.923 -10.805 1.00 130.49 50 ASP B CA 1
ATOM 782 C C . ASP B 1 34 ? -3.939 5.472 -9.625 1.00 126.97 50 ASP B C 1
ATOM 783 O O . ASP B 1 34 ? -2.720 5.644 -9.634 1.00 124.80 50 ASP B O 1
ATOM 788 N N . LEU B 1 35 ? -4.579 4.895 -8.612 1.00 128.26 51 LEU B N 1
ATOM 789 C CA . LEU B 1 35 ? -3.872 4.501 -7.396 1.00 127.90 51 LEU B CA 1
ATOM 790 C C . LEU B 1 35 ? -2.911 3.336 -7.604 1.00 125.20 51 LEU B C 1
ATOM 791 O O . LEU B 1 35 ? -1.745 3.410 -7.207 1.00 118.90 51 LEU B O 1
ATOM 796 N N . LYS B 1 36 ? -3.402 2.260 -8.214 1.00 125.10 52 LYS B N 1
ATOM 797 C CA . LYS B 1 36 ? -2.554 1.110 -8.509 1.00 126.17 52 LYS B CA 1
ATOM 798 C C . LYS B 1 36 ? -1.312 1.543 -9.280 1.00 121.04 52 LYS B C 1
ATOM 799 O O . LYS B 1 36 ? -0.182 1.216 -8.899 1.00 112.01 52 LYS B O 1
ATOM 805 N N . ARG B 1 37 ? -1.526 2.290 -10.359 1.00 122.71 53 ARG B N 1
ATOM 806 C CA . ARG B 1 37 ? -0.422 2.778 -11.175 1.00 120.18 53 ARG B CA 1
ATOM 807 C C . ARG B 1 37 ? 0.544 3.644 -10.372 1.00 111.93 53 ARG B C 1
ATOM 808 O O . ARG B 1 37 ? 1.737 3.359 -10.318 1.00 110.68 53 ARG B O 1
ATOM 816 N N . THR B 1 38 ? 0.019 4.702 -9.759 1.00 110.40 54 THR B N 1
ATOM 817 C CA . THR B 1 38 ? 0.834 5.631 -8.979 1.00 104.73 54 THR B CA 1
ATOM 818 C C . THR B 1 38 ? 1.650 4.914 -7.908 1.00 98.86 54 THR B C 1
ATOM 819 O O . THR B 1 38 ? 2.855 5.126 -7.792 1.00 97.34 54 THR B O 1
ATOM 823 N N . ALA B 1 39 ? 0.985 4.066 -7.130 1.00 98.74 55 ALA B N 1
ATOM 824 C CA . ALA B 1 39 ? 1.645 3.329 -6.058 1.00 96.00 55 ALA B CA 1
ATOM 825 C C . ALA B 1 39 ? 2.822 2.519 -6.588 1.00 93.77 55 ALA B C 1
ATOM 826 O O . ALA B 1 39 ? 3.913 2.541 -6.019 1.00 93.20 55 ALA B O 1
ATOM 828 N N . GLU B 1 40 ? 2.591 1.804 -7.681 1.00 93.47 56 GLU B N 1
ATOM 829 C CA . GLU B 1 40 ? 3.611 0.951 -8.269 1.00 94.77 56 GLU B CA 1
ATOM 830 C C . GLU B 1 40 ? 4.778 1.771 -8.802 1.00 94.59 56 GLU B C 1
ATOM 831 O O . GLU B 1 40 ? 5.928 1.334 -8.742 1.00 94.90 56 GLU B O 1
ATOM 833 N N . GLU B 1 41 ? 4.483 2.964 -9.310 1.00 92.66 57 GLU B N 1
ATOM 834 C CA . GLU B 1 41 ? 5.500 3.768 -9.983 1.00 90.99 57 GLU B CA 1
ATOM 835 C C . GLU B 1 41 ? 6.199 4.808 -9.101 1.00 90.63 57 GLU B C 1
ATOM 836 O O . GLU B 1 41 ? 7.120 5.492 -9.553 1.00 87.37 57 GLU B O 1
ATOM 842 N N . ILE B 1 42 ? 5.762 4.930 -7.852 1.00 89.86 58 ILE B N 1
ATOM 843 C CA . ILE B 1 42 ? 6.498 5.732 -6.881 1.00 87.03 58 ILE B CA 1
ATOM 844 C C . ILE B 1 42 ? 7.205 4.808 -5.895 1.00 89.40 58 ILE B C 1
ATOM 845 O O . ILE B 1 42 ? 7.875 5.265 -4.972 1.00 86.31 58 ILE B O 1
ATOM 850 N N . GLY B 1 43 ? 7.035 3.504 -6.099 1.00 93.26 59 GLY B N 1
ATOM 851 C CA . GLY B 1 43 ? 7.816 2.504 -5.392 1.00 92.83 59 GLY B CA 1
ATOM 852 C C . GLY B 1 43 ? 7.264 1.983 -4.077 1.00 95.79 59 GLY B C 1
ATOM 853 O O . GLY B 1 43 ? 8.015 1.442 -3.268 1.00 98.65 59 GLY B O 1
ATOM 854 N N . ILE B 1 44 ? 5.963 2.132 -3.853 1.00 96.24 60 ILE B N 1
ATOM 855 C CA . ILE B 1 44 ? 5.357 1.629 -2.620 1.00 97.18 60 ILE B CA 1
ATOM 856 C C . ILE B 1 44 ? 4.113 0.780 -2.873 1.00 104.79 60 ILE B C 1
ATOM 857 O O . ILE B 1 44 ? 3.717 0.565 -4.019 1.00 106.50 60 ILE B O 1
ATOM 862 N N . ASP B 1 45 ? 3.507 0.299 -1.791 1.00 109.21 61 ASP B N 1
ATOM 863 C CA . ASP B 1 45 ? 2.320 -0.548 -1.874 1.00 115.99 61 ASP B CA 1
ATOM 864 C C . ASP B 1 45 ? 1.046 0.269 -2.067 1.00 117.57 61 ASP B C 1
ATOM 865 O O . ASP B 1 45 ? 1.053 1.494 -1.926 1.00 119.73 61 ASP B O 1
ATOM 870 N N . LEU B 1 46 ? -0.048 -0.417 -2.386 1.00 113.73 62 LEU B N 1
ATOM 871 C CA . LEU B 1 46 ? -1.343 0.234 -2.520 1.00 111.67 62 LEU B CA 1
ATOM 872 C C . LEU B 1 46 ? -1.877 0.612 -1.143 1.00 110.31 62 LEU B C 1
ATOM 873 O O . LEU B 1 46 ? -2.230 1.765 -0.898 1.00 109.90 62 LEU B O 1
ATOM 878 N N . SER B 1 47 ? -1.938 -0.370 -0.248 1.00 111.44 63 SER B N 1
ATOM 879 C CA . SER B 1 47 ? -2.408 -0.142 1.115 1.00 114.12 63 SER B CA 1
ATOM 880 C C . SER B 1 47 ? -1.616 0.965 1.804 1.00 109.85 63 SER B C 1
ATOM 881 O O . SER B 1 47 ? -2.141 1.670 2.665 1.00 110.10 63 SER B O 1
ATOM 884 N N . ASN B 1 48 ? -0.351 1.112 1.421 1.00 108.06 64 ASN B N 1
ATOM 885 C CA . ASN B 1 48 ? 0.490 2.183 1.946 1.00 107.18 64 ASN B CA 1
ATOM 886 C C . ASN B 1 48 ? 0.115 3.542 1.365 1.00 104.36 64 ASN B C 1
ATOM 887 O O . ASN B 1 48 ? -0.109 4.503 2.104 1.00 102.18 64 ASN B O 1
ATOM 892 N N . LEU B 1 49 ? 0.051 3.617 0.038 1.00 102.08 65 LEU B N 1
ATOM 893 C CA . LEU B 1 49 ? -0.308 4.856 -0.642 1.00 97.21 65 LEU B CA 1
ATOM 894 C C . LEU B 1 49 ? -1.685 5.329 -0.202 1.00 98.60 65 LEU B C 1
ATOM 895 O O . LEU B 1 49 ? -1.910 6.524 -0.018 1.00 94.19 65 LEU B O 1
ATOM 900 N N . TYR B 1 50 ? -2.603 4.380 -0.035 1.00 105.38 66 TYR B N 1
ATOM 901 C CA . TYR B 1 50 ? -3.963 4.686 0.392 1.00 112.30 66 TYR B CA 1
ATOM 902 C C . TYR B 1 50 ? -3.973 5.258 1.809 1.00 114.13 66 TYR B C 1
ATOM 903 O O . TYR B 1 50 ? -4.734 6.176 2.113 1.00 115.05 66 TYR B O 1
ATOM 912 N N . ARG B 1 51 ? -3.119 4.714 2.671 1.00 115.99 67 ARG B N 1
ATOM 913 C CA . ARG B 1 51 ? -3.031 5.176 4.053 1.00 119.64 67 ARG B CA 1
ATOM 914 C C . ARG B 1 51 ? -2.298 6.516 4.147 1.00 115.12 67 ARG B C 1
ATOM 915 O O . ARG B 1 51 ? -2.231 7.126 5.214 1.00 115.54 67 ARG B O 1
ATOM 923 N N . LYS B 1 52 ? -1.761 6.974 3.020 1.00 111.72 68 LYS B N 1
ATOM 924 C CA . LYS B 1 52 ? -1.135 8.290 2.944 1.00 108.30 68 LYS B CA 1
ATOM 925 C C . LYS B 1 52 ? -2.098 9.318 2.349 1.00 109.89 68 LYS B C 1
ATOM 926 O O . LYS B 1 52 ? -2.121 10.475 2.764 1.00 108.63 68 LYS B O 1
ATOM 932 N N . ILE B 1 53 ? -2.893 8.882 1.377 1.00 113.27 69 ILE B N 1
ATOM 933 C CA . ILE B 1 53 ? -3.842 9.762 0.700 1.00 117.11 69 ILE B CA 1
ATOM 934 C C . ILE B 1 53 ? -4.841 10.393 1.671 1.00 124.55 69 ILE B C 1
ATOM 935 O O . ILE B 1 53 ? -5.334 11.498 1.439 1.00 127.62 69 ILE B O 1
ATOM 940 N N . LYS B 1 54 ? -5.130 9.691 2.761 1.00 127.24 70 LYS B N 1
ATOM 941 C CA . LYS B 1 54 ? -6.071 10.193 3.756 1.00 131.77 70 LYS B CA 1
ATOM 942 C C . LYS B 1 54 ? -5.367 11.002 4.842 1.00 127.54 70 LYS B C 1
ATOM 943 O O . LYS B 1 54 ? -5.897 12.000 5.331 1.00 128.07 70 LYS B O 1
ATOM 949 N N . SER B 1 55 ? -4.166 10.568 5.209 1.00 122.54 71 SER B N 1
ATOM 950 C CA . SER B 1 55 ? -3.405 11.222 6.266 1.00 118.22 71 SER B CA 1
ATOM 951 C C . SER B 1 55 ? -2.874 12.584 5.832 1.00 116.84 71 SER B C 1
ATOM 952 O O . SER B 1 55 ? -2.440 13.380 6.664 1.00 119.02 71 SER B O 1
ATOM 954 N N . LEU B 1 56 ? -2.911 12.850 4.530 1.00 115.62 72 LEU B N 1
ATOM 955 C CA . LEU B 1 56 ? -2.379 14.097 3.990 1.00 114.49 72 LEU B CA 1
ATOM 956 C C . LEU B 1 56 ? -3.418 14.849 3.167 1.00 121.88 72 LEU B C 1
ATOM 957 O O . LEU B 1 56 ? -3.559 16.066 3.292 1.00 120.40 72 LEU B O 1
ATOM 962 N N . ASN B 1 57 ? -4.136 14.117 2.319 1.00 130.30 73 ASN B N 1
ATOM 963 C CA . ASN B 1 57 ? -5.187 14.700 1.490 1.00 135.02 73 ASN B CA 1
ATOM 964 C C . ASN B 1 57 ? -6.576 14.323 1.989 1.00 141.64 73 ASN B C 1
ATOM 965 O O . ASN B 1 57 ? -7.365 13.727 1.256 1.00 146.74 73 ASN B O 1
ATOM 970 N N . ARG C 1 1 ? 25.487 3.835 20.226 1.00 97.03 17 ARG C N 1
ATOM 971 C CA . ARG C 1 1 ? 25.182 5.250 20.049 1.00 94.61 17 ARG C CA 1
ATOM 972 C C . ARG C 1 1 ? 26.461 6.049 19.828 1.00 91.28 17 ARG C C 1
ATOM 973 O O . ARG C 1 1 ? 27.370 6.015 20.656 1.00 92.74 17 ARG C O 1
ATOM 975 N N . ASP C 1 2 ? 26.527 6.770 18.713 1.00 86.43 18 ASP C N 1
ATOM 976 C CA . ASP C 1 2 ? 27.700 7.576 18.391 1.00 79.11 18 ASP C CA 1
ATOM 977 C C . ASP C 1 2 ? 27.669 8.908 19.144 1.00 72.50 18 ASP C C 1
ATOM 978 O O . ASP C 1 2 ? 26.871 9.789 18.825 1.00 75.17 18 ASP C O 1
ATOM 983 N N . LEU C 1 3 ? 28.541 9.049 20.139 1.00 64.86 19 LEU C N 1
ATOM 984 C CA . LEU C 1 3 ? 28.567 10.243 20.984 1.00 59.74 19 LEU C CA 1
ATOM 985 C C . LEU C 1 3 ? 29.608 11.258 20.533 1.00 54.73 19 LEU C C 1
ATOM 986 O O . LEU C 1 3 ? 29.912 12.216 21.251 1.00 52.08 19 LEU C O 1
ATOM 991 N N . SER C 1 4 ? 30.158 11.051 19.344 1.00 54.14 20 SER C N 1
ATOM 992 C CA . SER C 1 4 ? 31.204 11.934 18.853 1.00 56.39 20 SER C CA 1
ATOM 993 C C . SER C 1 4 ? 30.642 13.309 18.505 1.00 52.03 20 SER C C 1
ATOM 994 O O . SER C 1 4 ? 31.393 14.275 18.376 1.00 52.64 20 SER C O 1
ATOM 997 N N . TYR C 1 5 ? 29.321 13.399 18.373 1.00 47.96 21 TYR C N 1
ATOM 998 C CA . TYR C 1 5 ? 28.679 14.670 18.042 1.00 46.55 21 TYR C CA 1
ATOM 999 C C . TYR C 1 5 ? 28.822 15.684 19.179 1.00 41.37 21 TYR C C 1
ATOM 1000 O O . TYR C 1 5 ? 28.777 16.890 18.948 1.00 45.98 21 TYR C O 1
ATOM 1009 N N . LEU C 1 6 ? 29.013 15.193 20.402 1.00 40.36 22 LEU C N 1
ATOM 1010 C CA . LEU C 1 6 ? 29.184 16.069 21.562 1.00 39.44 22 LEU C CA 1
ATOM 1011 C C . LEU C 1 6 ? 30.433 16.937 21.452 1.00 43.84 22 LEU C C 1
ATOM 1012 O O . LEU C 1 6 ? 30.494 18.016 22.036 1.00 45.47 22 LEU C O 1
ATOM 1017 N N . LEU C 1 7 ? 31.431 16.463 20.712 1.00 45.31 23 LEU C N 1
ATOM 1018 C CA . LEU C 1 7 ? 32.663 17.226 20.532 1.00 47.61 23 LEU C CA 1
ATOM 1019 C C . LEU C 1 7 ? 32.532 18.225 19.382 1.00 50.04 23 LEU C C 1
ATOM 1020 O O . LEU C 1 7 ? 33.351 19.128 19.238 1.00 57.59 23 LEU C O 1
ATOM 1025 N N . LYS C 1 8 ? 31.498 18.060 18.566 1.00 46.87 24 LYS C N 1
ATOM 1026 C CA . LYS C 1 8 ? 31.251 18.972 17.454 1.00 56.63 24 LYS C CA 1
ATOM 1027 C C . LYS C 1 8 ? 30.383 20.167 17.866 1.00 51.89 24 LYS C C 1
ATOM 1028 O O . LYS C 1 8 ? 30.205 21.108 17.097 1.00 53.02 24 LYS C O 1
ATOM 1034 N N . ILE C 1 9 ? 29.851 20.121 19.083 1.00 47.11 25 ILE C N 1
ATOM 1035 C CA . ILE C 1 9 ? 29.110 21.244 19.640 1.00 48.84 25 ILE C CA 1
ATOM 1036 C C . ILE C 1 9 ? 30.073 22.396 19.928 1.00 50.75 25 ILE C C 1
ATOM 1037 O O . ILE C 1 9 ? 31.165 22.190 20.455 1.00 50.74 25 ILE C O 1
ATOM 1042 N N . LYS C 1 10 ? 29.666 23.608 19.574 1.00 52.70 26 LYS C N 1
ATOM 1043 C CA . LYS C 1 10 ? 30.550 24.770 19.654 1.00 54.72 26 LYS C CA 1
ATOM 1044 C C . LYS C 1 10 ? 30.786 25.280 21.077 1.00 49.72 26 LYS C C 1
ATOM 1045 O O . LYS C 1 10 ? 31.927 25.427 21.508 1.00 52.66 26 LYS C O 1
ATOM 1051 N N . GLU C 1 11 ? 29.707 25.534 21.807 1.00 46.30 27 GLU C N 1
ATOM 1052 C CA . GLU C 1 11 ? 29.798 26.159 23.119 1.00 42.54 27 GLU C CA 1
ATOM 1053 C C . GLU C 1 11 ? 29.766 25.155 24.271 1.00 42.10 27 GLU C C 1
ATOM 1054 O O . GLU C 1 11 ? 29.054 24.149 24.225 1.00 41.63 27 GLU C O 1
ATOM 1060 N N . LEU C 1 12 ? 30.540 25.454 25.310 1.00 40.00 28 LEU C N 1
ATOM 1061 C CA . LEU C 1 12 ? 30.722 24.556 26.442 1.00 41.69 28 LEU C CA 1
ATOM 1062 C C . LEU C 1 12 ? 29.437 24.349 27.234 1.00 31.08 28 LEU C C 1
ATOM 1063 O O . LEU C 1 12 ? 29.151 23.242 27.684 1.00 34.93 28 LEU C O 1
ATOM 1068 N N . LYS C 1 13 ? 28.678 25.419 27.428 1.00 36.28 29 LYS C N 1
ATOM 1069 C CA . LYS C 1 13 ? 27.422 25.325 28.170 1.00 43.52 29 LYS C CA 1
ATOM 1070 C C . LYS C 1 13 ? 26.414 24.436 27.444 1.00 39.54 29 LYS C C 1
ATOM 1071 O O . LYS C 1 13 ? 25.724 23.625 28.064 1.00 40.51 29 LYS C O 1
ATOM 1077 N N . GLU C 1 14 ? 26.347 24.582 26.126 1.00 40.34 30 GLU C N 1
ATOM 1078 C CA . GLU C 1 14 ? 25.470 23.743 25.313 1.00 42.83 30 GLU C CA 1
ATOM 1079 C C . GLU C 1 14 ? 25.920 22.305 25.353 1.00 38.64 30 GLU C C 1
ATOM 1080 O O . GLU C 1 14 ? 25.105 21.399 25.516 1.00 40.47 30 GLU C O 1
ATOM 1086 N N . ALA C 1 15 ? 27.224 22.093 25.188 1.00 34.17 31 ALA C N 1
ATOM 1087 C CA . ALA C 1 15 ? 27.755 20.733 25.132 1.00 30.91 31 ALA C CA 1
ATOM 1088 C C . ALA C 1 15 ? 27.516 20.000 26.446 1.00 33.28 31 ALA C C 1
ATOM 1089 O O . ALA C 1 15 ? 27.188 18.818 26.453 1.00 37.49 31 ALA C O 1
ATOM 1091 N N . LYS C 1 16 ? 27.676 20.710 27.559 1.00 36.22 32 LYS C N 1
ATOM 1092 C CA . LYS C 1 16 ? 27.465 20.125 28.881 1.00 37.78 32 LYS C CA 1
ATOM 1093 C C . LYS C 1 16 ? 26.014 19.714 29.130 1.00 36.19 32 LYS C C 1
ATOM 1094 O O . LYS C 1 16 ? 25.755 18.644 29.676 1.00 35.83 32 LYS C O 1
ATOM 1100 N N . LYS C 1 17 ? 25.068 20.566 28.745 1.00 37.42 33 LYS C N 1
ATOM 1101 C CA . LYS C 1 17 ? 23.655 20.213 28.884 1.00 45.18 33 LYS C CA 1
ATOM 1102 C C . LYS C 1 17 ? 23.278 19.020 28.005 1.00 38.63 33 LYS C C 1
ATOM 1103 O O . LYS C 1 17 ? 22.529 18.155 28.441 1.00 36.14 33 LYS C O 1
ATOM 1109 N N . GLU C 1 18 ? 23.808 18.961 26.784 1.00 35.91 34 GLU C N 1
ATOM 1110 C CA A GLU C 1 18 ? 23.593 17.803 25.914 0.50 39.71 34 GLU C CA 1
ATOM 1111 C CA B GLU C 1 18 ? 23.573 17.803 25.923 0.50 39.73 34 GLU C CA 1
ATOM 1112 C C . GLU C 1 18 ? 24.222 16.538 26.489 1.00 41.02 34 GLU C C 1
ATOM 1113 O O . GLU C 1 18 ? 23.680 15.444 26.361 1.00 38.66 34 GLU C O 1
ATOM 1124 N N . PHE C 1 19 ? 25.387 16.676 27.129 1.00 40.49 35 PHE C N 1
ATOM 1125 C CA . PHE C 1 19 ? 26.014 15.504 27.731 1.00 33.79 35 PHE C CA 1
ATOM 1126 C C . PHE C 1 19 ? 25.187 14.995 28.904 1.00 36.00 35 PHE C C 1
ATOM 1127 O O . PHE C 1 19 ? 24.927 13.804 29.030 1.00 37.70 35 PHE C O 1
ATOM 1135 N N . GLU C 1 20 ? 24.783 15.918 29.766 1.00 42.62 36 GLU C N 1
ATOM 1136 C CA . GLU C 1 20 ? 23.973 15.594 30.931 1.00 44.47 36 GLU C CA 1
ATOM 1137 C C . GLU C 1 20 ? 22.667 14.907 30.534 1.00 45.98 36 GLU C C 1
ATOM 1138 O O . GLU C 1 20 ? 22.163 14.036 31.253 1.00 41.54 36 GLU C O 1
ATOM 1144 N N . LYS C 1 21 ? 22.120 15.296 29.385 1.00 44.75 37 LYS C N 1
ATOM 1145 C CA . LYS C 1 21 ? 20.886 14.687 28.898 1.00 45.74 37 LYS C CA 1
ATOM 1146 C C . LYS C 1 21 ? 21.070 13.204 28.559 1.00 42.13 37 LYS C C 1
ATOM 1147 O O . LYS C 1 21 ? 20.275 12.360 28.979 1.00 42.38 37 LYS C O 1
ATOM 1153 N N . ILE C 1 22 ? 22.112 12.870 27.807 1.00 43.39 38 ILE C N 1
ATOM 1154 C CA . ILE C 1 22 ? 22.312 11.463 27.450 1.00 46.05 38 ILE C CA 1
ATOM 1155 C C . ILE C 1 22 ? 22.852 10.638 28.620 1.00 45.64 38 ILE C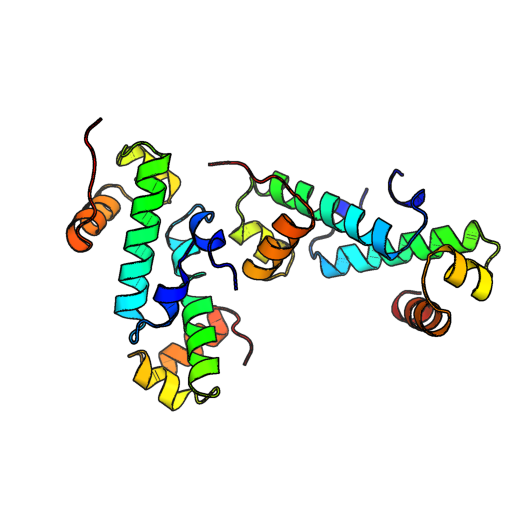 C 1
ATOM 1156 O O . ILE C 1 22 ? 22.618 9.432 28.700 1.00 41.22 38 ILE C O 1
ATOM 1161 N N . PHE C 1 23 ? 23.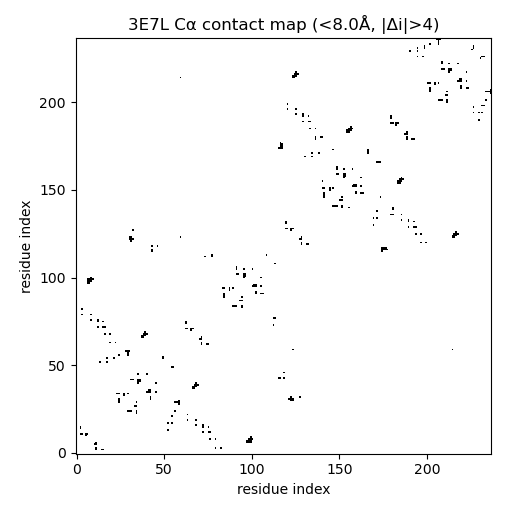561 11.291 29.538 1.00 44.63 39 PHE C N 1
ATOM 1162 C CA . PHE C 1 23 ? 24.021 10.607 30.744 1.00 40.40 39 PHE C CA 1
ATOM 1163 C C . PHE C 1 23 ? 22.809 10.159 31.554 1.00 38.80 39 PHE C C 1
ATOM 1164 O O . PHE C 1 23 ? 22.684 8.991 31.923 1.00 40.79 39 PHE C O 1
ATOM 1172 N N . ILE C 1 24 ? 21.900 11.090 31.808 1.00 38.10 40 ILE C N 1
ATOM 1173 C CA . ILE C 1 24 ? 20.698 10.780 32.575 1.00 39.60 40 ILE C CA 1
ATOM 1174 C C . ILE C 1 24 ? 19.792 9.756 31.878 1.00 44.72 40 ILE C C 1
ATOM 1175 O O . ILE C 1 24 ? 19.270 8.855 32.528 1.00 46.72 40 ILE C O 1
ATOM 1180 N N . GLU C 1 25 ? 19.614 9.884 30.565 1.00 48.35 41 GLU C N 1
ATOM 1181 C CA . GLU C 1 25 ? 18.814 8.911 29.815 1.00 46.67 41 GLU C CA 1
ATOM 1182 C C . GLU C 1 25 ? 19.398 7.510 29.972 1.00 43.41 41 GLU C C 1
ATOM 1183 O O . GLU C 1 25 ? 18.677 6.559 30.236 1.00 42.11 41 GLU C O 1
ATOM 1189 N N . GLU C 1 2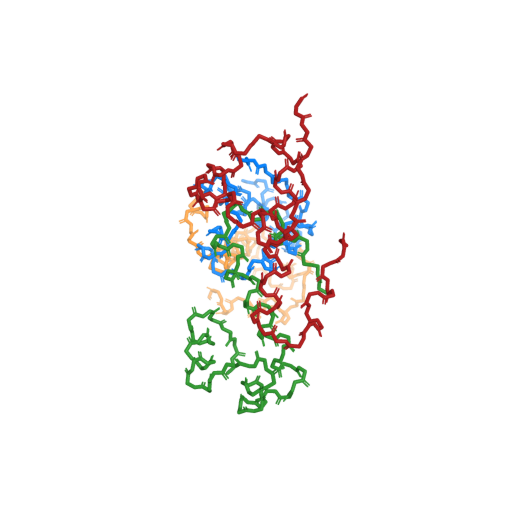6 ? 20.712 7.399 29.818 1.00 44.86 42 GLU C N 1
ATOM 1190 C CA . GLU C 1 26 ? 21.410 6.127 29.985 1.00 46.40 42 GLU C CA 1
ATOM 1191 C C . GLU C 1 26 ? 21.246 5.548 31.394 1.00 45.74 42 GLU C C 1
ATOM 1192 O O . GLU C 1 26 ? 20.982 4.355 31.555 1.00 51.32 42 GLU C O 1
ATOM 1198 N N . LYS C 1 27 ? 21.388 6.393 32.412 1.00 41.86 43 LYS C N 1
ATOM 1199 C CA . LYS C 1 27 ? 21.218 5.947 33.792 1.00 41.24 43 LYS C CA 1
ATOM 1200 C C . LYS C 1 27 ? 19.787 5.490 34.087 1.00 43.42 43 LYS C C 1
ATOM 1201 O O . LYS C 1 27 ? 19.579 4.547 34.851 1.00 41.17 43 LYS C O 1
ATOM 1207 N N . LEU C 1 28 ? 18.808 6.161 33.483 1.00 41.99 44 LEU C N 1
ATOM 1208 C CA . LEU C 1 28 ? 17.404 5.762 33.617 1.00 46.45 44 LEU C CA 1
ATOM 1209 C C . LEU C 1 28 ? 17.167 4.368 33.053 1.00 45.32 44 LEU C C 1
ATOM 1210 O O . LEU C 1 28 ? 16.541 3.517 33.694 1.00 44.30 44 LEU C O 1
ATOM 1215 N N . ARG C 1 29 ? 17.670 4.132 31.849 1.00 44.84 45 ARG C N 1
ATOM 1216 C CA . ARG C 1 29 ? 17.541 2.821 31.228 1.00 48.47 45 ARG C CA 1
ATOM 1217 C C . ARG C 1 29 ? 18.244 1.752 32.067 1.00 49.22 45 ARG C C 1
ATOM 1218 O O . ARG C 1 29 ? 17.717 0.664 32.278 1.00 54.37 45 ARG C O 1
ATOM 1226 N N . GLU C 1 30 ? 19.434 2.074 32.558 1.00 49.75 46 GLU C N 1
ATOM 1227 C CA . GLU C 1 30 ? 20.210 1.132 33.350 1.00 53.41 46 GLU C CA 1
ATOM 1228 C C . GLU C 1 30 ? 19.513 0.745 34.655 1.00 49.31 46 GLU C C 1
ATOM 1229 O O . GLU C 1 30 ? 19.605 -0.399 35.089 1.00 46.19 46 GLU C O 1
ATOM 1235 N N . TYR C 1 31 ? 18.834 1.696 35.290 1.00 47.51 47 TYR C N 1
ATOM 1236 C CA . TYR C 1 31 ? 18.135 1.404 36.541 1.00 47.69 47 TYR C CA 1
ATOM 1237 C C . TYR C 1 31 ? 16.635 1.181 36.330 1.00 47.15 47 TYR C C 1
ATOM 1238 O O . TYR C 1 31 ? 15.830 1.392 37.237 1.00 52.25 47 TYR C O 1
ATOM 1247 N N . ASP C 1 32 ? 16.275 0.758 35.123 1.00 43.17 48 ASP C N 1
ATOM 1248 C CA . ASP C 1 32 ? 14.899 0.377 34.799 1.00 52.72 48 ASP C CA 1
ATOM 1249 C C . ASP C 1 32 ? 13.886 1.488 35.057 1.00 51.79 48 ASP C C 1
ATOM 1250 O O . ASP C 1 32 ? 12.765 1.227 35.483 1.00 53.14 48 ASP C O 1
ATOM 1255 N N . TYR C 1 33 ? 14.290 2.725 34.796 1.00 50.24 49 TYR C N 1
ATOM 1256 C CA . TYR C 1 33 ? 13.411 3.875 34.977 1.00 58.56 49 TYR C CA 1
ATOM 1257 C C . TYR C 1 33 ? 12.848 4.004 36.391 1.00 56.64 49 TYR C C 1
ATOM 1258 O O . TYR C 1 33 ? 11.775 4.566 36.586 1.00 55.23 49 TYR C O 1
ATOM 1267 N N . ASP C 1 34 ? 13.572 3.476 37.373 1.00 52.00 50 ASP C N 1
ATOM 1268 C CA . ASP C 1 34 ? 13.252 3.747 38.765 1.00 53.25 50 ASP C CA 1
ATOM 1269 C C . ASP C 1 34 ? 13.897 5.081 39.110 1.00 52.43 50 ASP C C 1
ATOM 1270 O O . ASP C 1 34 ? 15.108 5.157 39.308 1.00 47.59 50 ASP C O 1
ATOM 1275 N N . LEU C 1 35 ? 13.091 6.135 39.167 1.00 58.88 51 LEU C N 1
ATOM 1276 C CA . LEU C 1 35 ? 13.621 7.479 39.371 1.00 61.53 51 LEU C CA 1
ATOM 1277 C C . LEU C 1 35 ? 14.238 7.673 40.749 1.00 57.08 51 LEU C C 1
ATOM 1278 O O . LEU C 1 35 ? 15.293 8.295 40.878 1.00 54.10 51 LEU C O 1
ATOM 1283 N N . LYS C 1 36 ? 13.586 7.140 41.777 1.00 62.13 52 LYS C N 1
ATOM 1284 C CA . LYS C 1 36 ? 14.120 7.252 43.128 1.00 66.32 52 LYS C CA 1
ATOM 1285 C C . LYS C 1 36 ? 15.539 6.699 43.207 1.00 63.56 52 LYS C C 1
ATOM 1286 O O . LYS C 1 36 ? 16.435 7.359 43.731 1.00 63.60 52 LYS C O 1
ATOM 1292 N N . ARG C 1 37 ? 15.753 5.493 42.684 1.00 59.95 53 ARG C N 1
ATOM 1293 C CA . ARG C 1 37 ? 17.081 4.897 42.753 1.00 58.23 53 ARG C CA 1
ATOM 1294 C C . ARG C 1 37 ? 18.058 5.568 41.792 1.00 52.48 53 ARG C C 1
ATOM 1295 O O . ARG C 1 37 ? 19.221 5.747 42.127 1.00 49.59 53 ARG C O 1
ATOM 1303 N N . THR C 1 38 ? 17.597 5.944 40.602 1.00 50.79 54 THR C N 1
ATOM 1304 C CA . THR C 1 38 ? 18.476 6.643 39.665 1.00 48.28 54 THR C CA 1
ATOM 1305 C C . THR C 1 38 ? 19.076 7.894 40.305 1.00 46.11 54 THR C C 1
ATOM 1306 O O . THR C 1 38 ? 20.254 8.193 40.126 1.00 47.44 54 THR C O 1
ATOM 1310 N N . ALA C 1 39 ? 18.252 8.623 41.051 1.00 48.84 55 ALA C N 1
ATOM 1311 C CA . ALA C 1 39 ? 18.698 9.842 41.723 1.00 49.51 55 ALA C CA 1
ATOM 1312 C C . ALA C 1 39 ? 19.797 9.528 42.729 1.00 50.67 55 ALA C C 1
ATOM 1313 O O . ALA C 1 39 ? 20.857 10.150 42.716 1.00 51.07 55 ALA C O 1
ATOM 1315 N N . GLU C 1 40 ? 19.548 8.550 43.593 1.00 56.36 56 GLU C N 1
ATOM 1316 C CA . GLU C 1 40 ? 20.542 8.147 44.581 1.00 63.35 56 GLU C CA 1
ATOM 1317 C C . GLU C 1 40 ? 21.836 7.640 43.943 1.00 61.34 56 GLU C C 1
ATOM 1318 O O . GLU C 1 40 ? 22.926 7.938 44.421 1.00 59.79 56 GLU C O 1
ATOM 1324 N N . GLU C 1 41 ? 21.719 6.872 42.866 1.00 55.98 57 GLU C N 1
ATOM 1325 C CA . GLU C 1 41 ? 22.900 6.301 42.227 1.00 52.17 57 GLU C CA 1
ATOM 1326 C C . GLU C 1 41 ? 23.825 7.370 41.645 1.00 51.68 57 GLU C C 1
ATOM 1327 O O . GLU C 1 41 ? 25.041 7.267 41.753 1.00 55.25 57 GLU C O 1
ATOM 1333 N N . ILE C 1 42 ? 23.248 8.387 41.013 1.00 51.18 58 ILE C N 1
ATOM 1334 C CA . ILE C 1 42 ? 24.057 9.401 40.342 1.00 50.57 58 ILE C CA 1
ATOM 1335 C C . ILE C 1 42 ? 24.405 10.561 41.272 1.00 50.33 58 ILE C C 1
ATOM 1336 O O . ILE C 1 42 ? 25.129 11.476 40.887 1.00 45.21 58 ILE C O 1
ATOM 1341 N N . GLY C 1 43 ? 23.885 10.505 42.494 1.00 54.51 59 GLY C N 1
ATOM 1342 C CA . GLY C 1 43 ? 24.271 11.432 43.540 1.00 57.70 59 GLY C CA 1
ATOM 1343 C C . GLY C 1 43 ? 23.619 12.798 43.487 1.00 62.07 59 GLY C C 1
ATOM 1344 O O . GLY C 1 43 ? 24.249 13.797 43.811 1.00 62.91 59 GLY C O 1
ATOM 1345 N N . ILE C 1 44 ? 22.358 12.856 43.076 1.00 67.80 60 ILE C N 1
ATOM 1346 C CA . ILE C 1 44 ? 21.611 14.107 43.161 1.00 68.81 60 ILE C CA 1
ATOM 1347 C C . ILE C 1 44 ? 20.262 13.859 43.813 1.00 72.16 60 ILE C C 1
ATOM 1348 O O . ILE C 1 44 ? 19.844 12.714 43.977 1.00 75.03 60 ILE C O 1
ATOM 1353 N N . ASP C 1 45 ? 19.587 14.934 44.196 1.00 73.32 61 ASP C N 1
ATOM 1354 C CA . ASP C 1 45 ? 18.316 14.806 44.890 1.00 74.37 61 ASP C CA 1
ATOM 1355 C C . ASP C 1 45 ? 17.221 14.419 43.905 1.00 67.10 61 ASP C C 1
ATOM 1356 O O . ASP C 1 45 ? 17.302 14.738 42.719 1.00 64.20 61 ASP C O 1
ATOM 1361 N N . LEU C 1 46 ? 16.200 13.729 44.401 1.00 65.43 62 LEU C N 1
ATOM 1362 C CA . LEU C 1 46 ? 15.098 13.282 43.561 1.00 67.66 62 LEU C CA 1
ATOM 1363 C C . LEU C 1 46 ? 14.360 14.448 42.901 1.00 75.28 62 LEU C C 1
ATOM 1364 O O . LEU C 1 46 ? 14.052 14.402 41.707 1.00 73.90 62 LEU C O 1
ATOM 1369 N N . SER C 1 47 ? 14.073 15.488 43.679 1.00 79.19 63 SER C N 1
ATOM 1370 C CA . SER C 1 47 ? 13.388 16.663 43.153 1.00 78.53 63 SER C CA 1
ATOM 1371 C C . SER C 1 47 ? 14.231 17.342 42.074 1.00 71.76 63 SER C C 1
ATOM 1372 O O . SER C 1 47 ? 13.700 17.869 41.096 1.00 72.93 63 SER C O 1
ATOM 1375 N N . ASN C 1 48 ? 15.546 17.320 42.254 1.00 66.71 64 ASN C N 1
ATOM 1376 C CA . ASN C 1 48 ? 16.464 17.853 41.252 1.00 69.60 64 ASN C CA 1
ATOM 1377 C C . ASN C 1 48 ? 16.447 17.023 39.966 1.00 67.35 64 ASN C C 1
ATOM 1378 O O . ASN C 1 48 ? 16.408 17.566 38.859 1.00 64.65 64 ASN C O 1
ATOM 1383 N N . LEU C 1 49 ? 16.477 15.703 40.121 1.00 65.95 65 LEU C N 1
ATOM 1384 C CA . LEU C 1 49 ? 16.444 14.796 38.981 1.00 62.13 65 LEU C CA 1
ATOM 1385 C C . LEU C 1 49 ? 15.194 15.015 38.130 1.00 60.42 65 LEU C C 1
ATOM 1386 O O . LEU C 1 49 ? 15.270 15.099 36.903 1.00 55.87 65 LEU C O 1
ATOM 1391 N N . TYR C 1 50 ? 14.042 15.103 38.786 1.00 62.58 66 TYR C N 1
ATOM 1392 C CA . TYR C 1 50 ? 12.785 15.269 38.071 1.00 67.72 66 TYR C CA 1
ATOM 1393 C C . TYR C 1 50 ? 12.723 16.617 37.359 1.00 68.63 66 TYR C C 1
ATOM 1394 O O . TYR C 1 50 ? 12.114 16.739 36.300 1.00 66.72 66 TYR C O 1
ATOM 1403 N N . ARG C 1 51 ? 13.368 17.620 37.945 1.00 72.67 67 ARG C N 1
ATOM 1404 C CA . ARG C 1 51 ? 13.430 18.948 37.347 1.00 76.89 67 ARG C CA 1
ATOM 1405 C C . ARG C 1 51 ? 14.303 18.934 36.094 1.00 73.63 67 ARG C C 1
ATOM 1406 O O . ARG C 1 51 ? 14.001 19.606 35.110 1.00 73.57 67 ARG C O 1
ATOM 1414 N N . LYS C 1 52 ? 15.385 18.160 36.132 1.00 69.84 68 LYS C N 1
ATOM 1415 C CA . LYS C 1 52 ? 16.267 18.040 34.975 1.00 66.80 68 LYS C CA 1
ATOM 1416 C C . LYS C 1 52 ? 15.592 17.271 33.844 1.00 64.49 68 LYS C C 1
ATOM 1417 O O . LYS C 1 52 ? 15.751 17.607 32.671 1.00 64.35 68 LYS C O 1
ATOM 1423 N N . ILE C 1 53 ? 14.835 16.241 34.205 1.00 63.23 69 ILE C N 1
ATOM 1424 C CA . ILE C 1 53 ? 14.109 15.439 33.227 1.00 65.57 69 ILE C CA 1
ATOM 1425 C C . ILE C 1 53 ? 13.127 16.285 32.415 1.00 66.74 69 ILE C C 1
ATOM 1426 O O . ILE C 1 53 ? 13.079 16.183 31.188 1.00 62.83 69 ILE C O 1
ATOM 1431 N N . LYS C 1 54 ? 12.348 17.119 33.098 1.00 72.93 70 LYS C N 1
ATOM 1432 C CA . LYS C 1 54 ? 11.447 18.046 32.417 1.00 79.07 70 LYS C CA 1
ATOM 1433 C C . LYS C 1 54 ? 12.237 19.059 31.592 1.00 81.68 70 LYS C C 1
ATOM 1434 O O . LYS C 1 54 ? 11.991 19.235 30.400 1.00 82.41 70 LYS C O 1
ATOM 1440 N N . SER C 1 55 ? 13.195 19.713 32.238 1.00 82.83 71 SER C N 1
ATOM 1441 C CA . SER C 1 55 ? 13.991 20.759 31.604 1.00 83.54 71 SER C CA 1
ATOM 1442 C C . SER C 1 55 ? 14.733 20.301 30.346 1.00 77.65 71 SER C C 1
ATOM 1443 O O . SER C 1 55 ? 14.842 21.054 29.378 1.00 74.88 71 SER C O 1
ATOM 1446 N N . LEU C 1 56 ? 15.246 19.073 30.368 1.00 69.46 72 LEU C N 1
ATOM 1447 C CA . LEU C 1 56 ? 16.068 18.564 29.273 1.00 65.42 72 LEU C CA 1
ATOM 1448 C C . LEU C 1 56 ? 15.263 17.779 28.241 1.00 63.07 72 LEU C C 1
ATOM 1449 O O . LEU C 1 56 ? 15.821 17.270 27.268 1.00 63.25 72 LEU C O 1
ATOM 1454 N N . ASN C 1 57 ? 13.956 17.680 28.460 1.00 67.96 73 ASN C N 1
ATOM 1455 C CA . ASN C 1 57 ? 13.071 16.967 27.545 1.00 71.30 73 ASN C CA 1
ATOM 1456 C C . ASN C 1 57 ? 13.404 15.471 27.443 1.00 68.16 73 ASN C C 1
ATOM 1457 O O . ASN C 1 57 ? 13.391 14.894 26.353 1.00 70.46 73 ASN C O 1
ATOM 1462 N N . ILE C 1 58 ? 13.702 14.848 28.579 1.00 62.09 74 ILE C N 1
ATOM 1463 C CA . ILE C 1 58 ? 13.981 13.414 28.614 1.00 64.18 74 ILE C CA 1
ATOM 1464 C C . ILE C 1 58 ? 12.676 12.626 28.712 1.00 71.86 74 ILE C C 1
ATOM 1465 O O . ILE C 1 58 ? 11.969 12.713 29.713 1.00 74.07 74 ILE C O 1
ATOM 1470 N N . ARG C 1 59 ? 12.364 11.854 27.675 1.00 80.60 75 ARG C N 1
ATOM 1471 C CA . ARG C 1 59 ? 11.060 11.196 27.582 1.00 95.13 75 ARG C CA 1
ATOM 1472 C C . ARG C 1 59 ? 10.832 10.096 28.620 1.00 99.66 75 ARG C C 1
ATOM 1473 O O . ARG C 1 59 ? 11.361 8.989 28.497 1.00 98.72 75 ARG C O 1
ATOM 1481 N N . VAL C 1 60 ? 10.034 10.414 29.638 1.00 103.13 76 VAL C N 1
ATOM 1482 C CA . VAL C 1 60 ? 9.632 9.438 30.651 1.00 100.73 76 VAL C CA 1
ATOM 1483 C C . VAL C 1 60 ? 8.190 9.673 31.105 1.00 103.58 76 VAL C C 1
ATOM 1484 O O . VAL C 1 60 ? 7.248 9.545 30.319 1.00 106.55 76 VAL C O 1
ATOM 1488 N N . ARG D 1 1 ? 35.086 6.661 19.003 1.00 97.74 17 ARG D N 1
ATOM 1489 C CA . ARG D 1 1 ? 35.492 8.016 19.364 1.00 95.82 17 ARG D CA 1
ATOM 1490 C C . ARG D 1 1 ? 36.633 8.014 20.383 1.00 95.26 17 ARG D C 1
ATOM 1491 O O . ARG D 1 1 ? 37.685 8.613 20.137 1.00 97.06 17 ARG D O 1
ATOM 1499 N N . ASP D 1 2 ? 36.439 7.358 21.528 1.00 91.52 18 ASP D N 1
ATOM 1500 C CA . ASP D 1 2 ? 35.194 6.691 21.909 1.00 87.05 18 ASP D CA 1
ATOM 1501 C C . ASP D 1 2 ? 34.783 7.234 23.274 1.00 80.71 18 ASP D C 1
ATOM 1502 O O . ASP D 1 2 ? 35.541 7.139 24.238 1.00 82.79 18 ASP D O 1
ATOM 1507 N N . LEU D 1 3 ? 33.587 7.812 23.356 1.00 69.41 19 LEU D N 1
ATOM 1508 C CA . LEU D 1 3 ? 33.198 8.583 24.536 1.00 57.49 19 LEU D CA 1
ATOM 1509 C C . LEU D 1 3 ? 32.230 7.833 25.443 1.00 46.16 19 LEU D C 1
ATOM 1510 O O . LEU D 1 3 ? 31.829 8.338 26.492 1.00 43.26 19 LEU D O 1
ATOM 1515 N N . SER D 1 4 ? 31.868 6.621 25.043 1.00 43.66 20 SER D N 1
ATOM 1516 C CA . SER D 1 4 ? 30.852 5.857 25.755 1.00 50.48 20 SER D CA 1
ATOM 1517 C C . SER D 1 4 ? 31.266 5.501 27.183 1.00 48.53 20 SER D C 1
ATOM 1518 O O . SER D 1 4 ? 30.429 5.159 28.011 1.00 49.99 20 SER D O 1
ATOM 1521 N N . TYR D 1 5 ? 32.555 5.592 27.476 1.00 49.65 21 TYR D N 1
ATOM 1522 C CA . TYR D 1 5 ? 33.030 5.337 28.829 1.00 46.62 21 TYR D CA 1
ATOM 1523 C C . TYR D 1 5 ? 32.508 6.380 29.826 1.00 43.34 21 TYR D C 1
ATOM 1524 O O . TYR D 1 5 ? 32.405 6.120 31.022 1.00 48.77 21 TYR D O 1
ATOM 1533 N N . LEU D 1 6 ? 32.176 7.560 29.327 1.00 40.79 22 LEU D N 1
ATOM 1534 C CA . LEU D 1 6 ? 31.666 8.621 30.184 1.00 43.83 22 LEU D CA 1
ATOM 1535 C C . LEU D 1 6 ? 30.329 8.229 30.802 1.00 42.56 22 LEU D C 1
ATOM 1536 O O . LEU D 1 6 ? 29.992 8.673 31.896 1.00 43.39 22 LEU D O 1
ATOM 1541 N N . LEU D 1 7 ? 29.584 7.380 30.101 1.00 39.18 23 LEU D N 1
ATOM 1542 C CA . LEU D 1 7 ? 28.267 6.949 30.551 1.00 45.90 23 LEU D CA 1
ATOM 1543 C C . LEU D 1 7 ? 28.317 5.892 31.647 1.00 49.99 23 LEU D C 1
ATOM 1544 O O . LEU D 1 7 ? 27.312 5.639 32.313 1.00 49.91 23 LEU D O 1
ATOM 1549 N N . LYS D 1 8 ? 29.474 5.263 31.824 1.00 47.85 24 LYS D N 1
ATOM 1550 C CA . LYS D 1 8 ? 29.614 4.223 32.837 1.00 52.61 24 LYS D CA 1
ATOM 1551 C C . LYS D 1 8 ? 30.104 4.794 34.169 1.00 56.43 24 LYS D C 1
ATOM 1552 O O . LYS D 1 8 ? 30.069 4.110 35.192 1.00 63.17 24 LYS D O 1
ATOM 1558 N N . ILE D 1 9 ? 30.566 6.042 34.158 1.00 48.60 25 ILE D N 1
ATOM 1559 C CA . ILE D 1 9 ? 30.908 6.728 35.402 1.00 42.55 25 ILE D CA 1
ATOM 1560 C C . ILE D 1 9 ? 29.671 6.747 36.297 1.00 44.53 25 ILE D C 1
ATOM 1561 O O . ILE D 1 9 ? 28.550 6.925 35.823 1.00 42.78 25 ILE D O 1
ATOM 1566 N N . LYS D 1 10 ? 29.869 6.536 37.590 1.00 52.85 26 LYS D N 1
ATOM 1567 C CA . LYS D 1 10 ? 28.739 6.400 38.497 1.00 57.19 26 LYS D CA 1
ATOM 1568 C C . LYS D 1 10 ? 28.013 7.718 38.767 1.00 52.35 26 LYS D C 1
ATOM 1569 O O . LYS D 1 10 ? 26.807 7.819 38.569 1.00 53.29 26 LYS D O 1
ATOM 1575 N N . GLU D 1 11 ? 28.750 8.725 39.216 1.00 55.76 27 GLU D N 1
ATOM 1576 C CA . GLU D 1 11 ? 28.139 9.970 39.674 1.00 58.54 27 GLU D CA 1
ATOM 1577 C C . GLU D 1 11 ? 28.083 11.054 38.595 1.00 50.16 27 GLU D C 1
ATOM 1578 O O . GLU D 1 11 ? 29.007 11.196 37.789 1.00 42.93 27 GLU D O 1
ATOM 1584 N N . LEU D 1 12 ? 26.984 11.807 38.589 1.00 45.63 28 LEU D N 1
ATOM 1585 C CA . LEU D 1 12 ? 26.768 12.873 37.615 1.00 47.20 28 LEU D CA 1
ATOM 1586 C C . LEU D 1 12 ? 27.862 13.940 37.667 1.00 46.75 28 LEU D C 1
ATOM 1587 O O . LEU D 1 12 ? 28.369 14.368 36.628 1.00 48.26 28 LEU D O 1
ATOM 1592 N N . LYS D 1 13 ? 28.212 14.373 38.875 1.00 47.97 29 LYS D N 1
ATOM 1593 C CA . LYS D 1 13 ? 29.232 15.405 39.067 1.00 55.26 29 LYS D CA 1
ATOM 1594 C C . LYS D 1 13 ? 30.584 15.040 38.447 1.00 53.36 29 LYS D C 1
ATOM 1595 O O . LYS D 1 13 ? 31.159 15.809 37.675 1.00 49.85 29 LYS D O 1
ATOM 1601 N N . GLU D 1 14 ? 31.092 13.865 38.797 1.00 50.32 30 GLU D N 1
ATOM 1602 C CA . GLU D 1 14 ? 32.381 13.416 38.292 1.00 50.59 30 GLU D CA 1
ATOM 1603 C C . GLU D 1 14 ? 32.304 13.126 36.787 1.00 43.25 30 GLU D C 1
ATOM 1604 O O . GLU D 1 14 ? 33.272 13.322 36.059 1.00 45.33 30 GLU D O 1
ATOM 1610 N N . ALA D 1 15 ? 31.149 12.655 36.328 1.00 41.04 31 ALA D N 1
ATOM 1611 C CA . ALA D 1 15 ? 30.918 12.423 34.902 1.00 38.79 31 ALA D CA 1
ATOM 1612 C C . ALA D 1 15 ? 30.931 13.731 34.093 1.00 37.63 31 ALA D C 1
ATOM 1613 O O . ALA D 1 15 ? 31.425 13.769 32.965 1.00 37.55 31 ALA D O 1
ATOM 1615 N N . LYS D 1 16 ? 30.380 14.797 34.664 1.00 39.88 32 LYS D N 1
ATOM 1616 C CA . LYS D 1 16 ? 30.399 16.107 34.015 1.00 41.89 32 LYS D CA 1
ATOM 1617 C C . LYS D 1 16 ? 31.822 16.680 33.984 1.00 40.14 32 LYS D C 1
ATOM 1618 O O . LYS D 1 16 ? 32.248 17.263 32.987 1.00 42.41 32 LYS D O 1
ATOM 1624 N N . LYS D 1 17 ? 32.564 16.504 35.068 1.00 38.17 33 LYS D N 1
ATOM 1625 C CA . LYS D 1 17 ? 33.961 16.927 35.073 1.00 46.86 33 LYS D CA 1
ATOM 1626 C C . LYS D 1 17 ? 34.783 16.226 33.988 1.00 43.26 33 LYS D C 1
ATOM 1627 O O . LYS D 1 17 ? 35.532 16.875 33.258 1.00 43.97 33 LYS D O 1
ATOM 1633 N N . GLU D 1 18 ? 34.630 14.911 33.874 1.00 39.50 34 GLU D N 1
ATOM 1634 C CA . GLU D 1 18 ? 35.336 14.141 32.849 1.00 37.17 34 GLU D CA 1
ATOM 1635 C C . GLU D 1 18 ? 34.937 14.526 31.421 1.00 36.20 34 GLU D C 1
ATOM 1636 O O . GLU D 1 18 ? 35.780 14.563 30.533 1.00 37.70 34 GLU D O 1
ATOM 1642 N N . PHE D 1 19 ? 33.657 14.803 31.190 1.00 36.83 35 PHE D N 1
ATOM 1643 C CA . PHE D 1 19 ? 33.249 15.301 29.878 1.00 36.13 35 PHE D CA 1
ATOM 1644 C C . PHE D 1 19 ? 33.842 16.685 29.586 1.00 36.21 35 PHE D C 1
ATOM 1645 O O . PHE D 1 19 ? 34.332 16.944 28.482 1.00 35.42 35 PHE D O 1
ATOM 1653 N N . GLU D 1 20 ? 33.781 17.571 30.576 1.00 35.07 36 GLU D N 1
ATOM 1654 C CA . GLU D 1 20 ? 34.353 18.915 30.458 1.00 43.42 36 GLU D CA 1
ATOM 1655 C C . GLU D 1 20 ? 35.836 18.849 30.077 1.00 40.74 36 GLU D C 1
ATOM 1656 O O . GLU D 1 20 ? 36.297 19.551 29.180 1.00 42.28 36 GLU D O 1
ATOM 1662 N N . LYS D 1 21 ? 36.580 17.989 30.758 1.00 42.89 37 LYS D N 1
ATOM 1663 C CA . LYS D 1 21 ? 38.000 17.809 30.478 1.00 39.02 37 LYS D CA 1
ATOM 1664 C C . LYS D 1 21 ? 38.255 17.432 29.017 1.00 34.91 37 LYS D C 1
ATOM 1665 O O . LYS D 1 21 ? 39.066 18.050 28.333 1.00 40.30 37 LYS D O 1
ATOM 1671 N N . ILE D 1 22 ? 37.550 16.416 28.541 1.00 37.92 38 ILE D N 1
ATOM 1672 C CA . ILE D 1 22 ? 37.764 15.908 27.193 1.00 40.14 38 ILE D CA 1
ATOM 1673 C C . ILE D 1 22 ? 37.277 16.905 26.129 1.00 42.81 38 ILE D C 1
ATOM 1674 O O . ILE D 1 22 ? 37.862 17.014 25.050 1.00 46.31 38 ILE D O 1
ATOM 1679 N N . PHE D 1 23 ? 36.209 17.637 26.439 1.00 37.03 39 PHE D N 1
ATOM 1680 C CA . PHE D 1 23 ? 35.704 18.666 25.529 1.00 37.57 39 PHE D CA 1
ATOM 1681 C C . PHE D 1 23 ? 36.708 19.817 25.423 1.00 33.77 39 PHE D C 1
ATOM 1682 O O . PHE D 1 23 ? 37.049 20.270 24.328 1.00 34.38 39 PHE D O 1
ATOM 1690 N N . ILE D 1 24 ? 37.203 20.287 26.560 1.00 32.61 40 ILE D N 1
ATOM 1691 C CA . ILE D 1 24 ? 38.149 21.392 26.524 1.00 39.91 40 ILE D CA 1
ATOM 1692 C C . ILE D 1 24 ? 39.460 20.995 25.846 1.00 44.10 40 ILE D C 1
ATOM 1693 O O . ILE D 1 24 ? 40.035 21.779 25.088 1.00 45.93 40 ILE D O 1
ATOM 1698 N N . GLU D 1 25 ? 39.921 19.776 26.119 1.00 42.66 41 GLU D N 1
ATOM 1699 C CA . GLU D 1 25 ? 41.132 19.247 25.496 1.00 46.45 41 GLU D CA 1
ATOM 1700 C C . GLU D 1 25 ? 40.999 19.193 23.973 1.00 45.15 41 GLU D C 1
ATOM 1701 O O . GLU D 1 25 ? 41.951 19.479 23.247 1.00 49.98 41 GLU D O 1
ATOM 1707 N N . GLU D 1 26 ? 39.818 18.822 23.490 1.00 41.59 42 GLU D N 1
ATOM 1708 C CA . GLU D 1 26 ? 39.592 18.733 22.048 1.00 47.46 42 GLU D CA 1
ATOM 1709 C C . GLU D 1 26 ? 39.551 20.108 21.367 1.00 46.75 42 GLU D C 1
ATOM 1710 O O . GLU D 1 26 ? 40.098 20.287 20.276 1.00 52.54 42 GLU D O 1
ATOM 1716 N N . LYS D 1 27 ? 38.911 21.078 22.012 1.00 40.97 43 LYS D N 1
ATOM 1717 C CA . LYS D 1 27 ? 38.871 22.444 21.485 1.00 39.33 43 LYS D CA 1
ATOM 1718 C C . LYS D 1 27 ? 40.252 23.087 21.485 1.00 44.81 43 LYS D C 1
ATOM 1719 O O . LYS D 1 27 ? 40.625 23.782 20.540 1.00 47.90 43 LYS D O 1
ATOM 1725 N N . LEU D 1 28 ? 41.006 22.864 22.556 1.00 42.87 44 LEU D N 1
ATOM 1726 C CA . LEU D 1 28 ? 42.368 23.388 22.648 1.00 43.62 44 LEU D CA 1
ATOM 1727 C C . LEU D 1 28 ? 43.219 22.909 21.474 1.00 45.98 44 LEU D C 1
ATOM 1728 O O . LEU D 1 28 ? 43.962 23.683 20.884 1.00 53.22 44 LEU D O 1
ATOM 1733 N N . ARG D 1 29 ? 43.098 21.632 21.130 1.00 51.54 45 ARG D N 1
ATOM 1734 C CA . ARG D 1 29 ? 43.800 21.093 19.970 1.00 59.81 45 ARG D CA 1
ATOM 1735 C C . ARG D 1 29 ? 43.469 21.851 18.687 1.00 61.00 45 ARG D C 1
ATOM 1736 O O . ARG D 1 29 ? 44.368 22.314 17.987 1.00 63.23 45 ARG D O 1
ATOM 1744 N N . GLU D 1 30 ? 42.180 21.967 18.375 1.00 63.39 46 GLU D N 1
ATOM 1745 C CA . GLU D 1 30 ? 41.764 22.573 17.111 1.00 66.69 46 GLU D CA 1
ATOM 1746 C C . GLU D 1 30 ? 42.004 24.080 17.055 1.00 61.15 46 GLU D C 1
ATOM 1747 O O . GLU D 1 30 ? 42.079 24.656 15.971 1.00 64.41 46 GLU D O 1
ATOM 1753 N N . TYR D 1 31 ? 42.143 24.716 18.214 1.00 59.00 47 TYR D N 1
ATOM 1754 C CA . TYR D 1 31 ? 42.492 26.137 18.250 1.00 57.40 47 TYR D CA 1
ATOM 1755 C C . TYR D 1 31 ? 43.965 26.365 18.596 1.00 55.86 47 TYR D C 1
ATOM 1756 O O . TYR D 1 31 ? 44.356 27.464 18.989 1.00 57.35 47 TYR D O 1
ATOM 1765 N N . ASP D 1 32 ? 44.768 25.313 18.453 1.00 60.30 48 ASP D N 1
ATOM 1766 C CA . ASP D 1 32 ? 46.222 25.394 18.627 1.00 65.35 48 ASP D CA 1
ATOM 1767 C C . ASP D 1 32 ? 46.675 25.881 20.004 1.00 63.43 48 ASP D C 1
ATOM 1768 O O . ASP D 1 32 ? 47.642 26.637 20.111 1.00 62.98 48 ASP D O 1
ATOM 1773 N N . TYR D 1 33 ? 45.981 25.445 21.051 1.00 59.25 49 TYR D N 1
ATOM 1774 C CA . TYR D 1 33 ? 46.347 25.796 22.425 1.00 54.66 49 TYR D CA 1
ATOM 1775 C C . TYR D 1 33 ? 46.395 27.303 22.657 1.00 55.02 49 TYR D C 1
ATOM 1776 O O . TYR D 1 33 ? 47.022 27.786 23.598 1.00 59.25 49 TYR D O 1
ATOM 1785 N N . ASP D 1 34 ? 45.711 28.042 21.794 1.00 53.36 50 ASP D N 1
ATOM 1786 C CA . ASP D 1 34 ? 45.525 29.466 22.000 1.00 54.88 50 ASP D CA 1
ATOM 1787 C C . ASP D 1 34 ? 44.379 29.639 22.995 1.00 55.48 50 ASP D C 1
ATOM 1788 O O . ASP D 1 34 ? 43.211 29.510 22.633 1.00 57.28 50 ASP D O 1
ATOM 1793 N N . LEU D 1 35 ? 44.719 29.905 24.253 1.00 54.21 51 LEU D N 1
ATOM 1794 C CA . LEU D 1 35 ? 43.723 29.962 25.325 1.00 57.34 51 LEU D CA 1
ATOM 1795 C C . LEU D 1 35 ? 42.696 31.076 25.149 1.00 51.45 51 LEU D C 1
ATOM 1796 O O . LEU D 1 35 ? 41.521 30.903 25.472 1.00 50.05 51 LEU D O 1
ATOM 1801 N N . LYS D 1 36 ? 43.143 32.221 24.648 1.00 48.77 52 LYS D N 1
ATOM 1802 C CA . LYS D 1 36 ? 42.247 33.345 24.433 1.00 54.52 52 LYS D CA 1
ATOM 1803 C C . LYS D 1 36 ? 41.235 33.003 23.354 1.00 55.42 52 LYS D C 1
ATOM 1804 O O . LYS D 1 36 ? 40.045 33.294 23.487 1.00 57.41 52 LYS D O 1
ATOM 1810 N N . ARG D 1 37 ? 41.718 32.398 22.273 1.00 53.60 53 ARG D N 1
ATOM 1811 C CA . ARG D 1 37 ? 40.843 32.004 21.181 1.00 54.17 53 ARG D C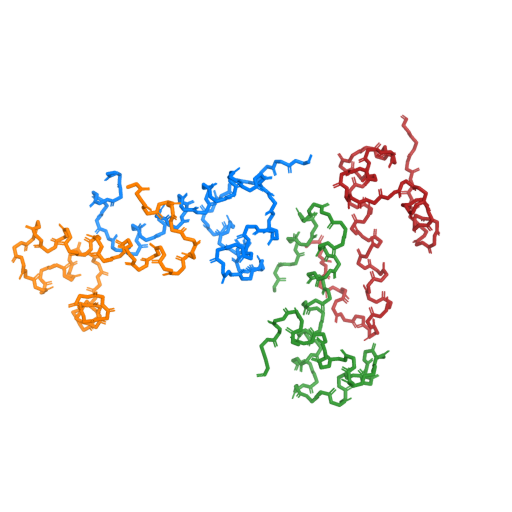A 1
ATOM 1812 C C . ARG D 1 37 ? 39.884 30.894 21.617 1.00 50.57 53 ARG D C 1
ATOM 1813 O O . ARG D 1 37 ? 38.706 30.916 21.279 1.00 51.59 53 ARG D O 1
ATOM 1821 N N . THR D 1 38 ? 40.391 29.934 22.380 1.00 48.21 54 THR D N 1
ATOM 1822 C CA . THR D 1 38 ? 39.563 28.825 22.838 1.00 44.43 54 THR D CA 1
ATOM 1823 C C . THR D 1 38 ? 38.438 29.316 23.743 1.00 44.83 54 THR D C 1
ATOM 1824 O O . THR D 1 38 ? 37.300 28.883 23.609 1.00 48.58 54 THR D O 1
ATOM 1828 N N . ALA D 1 39 ? 38.759 30.228 24.656 1.00 44.68 55 ALA D N 1
ATOM 1829 C CA . ALA D 1 39 ? 37.755 30.816 25.534 1.00 43.23 55 ALA D CA 1
ATOM 1830 C C . ALA D 1 39 ? 36.617 31.425 24.726 1.00 52.10 55 ALA D C 1
ATOM 1831 O O . ALA D 1 39 ? 35.437 31.158 24.988 1.00 45.53 55 ALA D O 1
ATOM 1833 N N . GLU D 1 40 ? 36.983 32.243 23.742 1.00 55.10 56 GLU D N 1
ATOM 1834 C CA . GLU D 1 40 ? 36.007 32.950 22.917 1.00 54.41 56 GLU D CA 1
ATOM 1835 C C . GLU D 1 40 ? 35.126 31.996 22.103 1.00 53.96 56 GLU D C 1
ATOM 1836 O O . GLU D 1 40 ? 33.905 32.162 22.047 1.00 54.19 56 GLU D O 1
ATOM 1842 N N . GLU D 1 41 ? 35.739 30.993 21.481 1.00 45.87 57 GLU D N 1
ATOM 1843 C CA . GLU D 1 41 ? 34.987 30.049 20.656 1.00 45.52 57 GLU D CA 1
ATOM 1844 C C . GLU D 1 41 ? 33.963 29.251 21.460 1.00 47.10 57 GLU D C 1
ATOM 1845 O O . GLU D 1 41 ? 32.848 29.007 20.988 1.00 48.40 57 GLU D O 1
ATOM 1851 N N . ILE D 1 42 ? 34.330 28.837 22.670 1.00 45.82 58 ILE D N 1
ATOM 1852 C CA . ILE D 1 42 ? 33.434 27.983 23.449 1.00 46.63 58 ILE D CA 1
ATOM 1853 C C . ILE D 1 42 ? 32.544 28.780 24.414 1.00 45.79 58 ILE D C 1
ATOM 1854 O O . ILE D 1 42 ? 31.830 28.206 25.239 1.00 41.29 58 ILE D O 1
ATOM 1859 N N . GLY D 1 43 ? 32.604 30.106 24.304 1.00 49.30 59 GLY D N 1
ATOM 1860 C CA . GLY D 1 43 ? 31.713 30.993 25.034 1.00 48.12 59 GLY D CA 1
ATOM 1861 C C . GLY D 1 43 ? 31.928 31.155 26.532 1.00 53.24 59 GLY D C 1
ATOM 1862 O O . GLY D 1 43 ? 30.960 31.309 27.273 1.00 54.17 59 GLY D O 1
ATOM 1863 N N . ILE D 1 44 ? 33.176 31.125 26.992 1.00 50.35 60 ILE D N 1
ATOM 1864 C CA . ILE D 1 44 ? 33.451 31.401 28.404 1.00 48.37 60 ILE D CA 1
ATOM 1865 C C . ILE D 1 44 ? 34.607 32.378 28.588 1.00 55.83 60 ILE D C 1
ATOM 1866 O O . ILE D 1 44 ? 35.421 32.567 27.685 1.00 58.66 60 ILE D O 1
ATOM 1871 N N . ASP D 1 45 ? 34.674 32.996 29.763 1.00 57.43 61 ASP D N 1
ATOM 1872 C CA . ASP D 1 45 ? 35.745 33.939 30.066 1.00 62.97 61 ASP D CA 1
ATOM 1873 C C . ASP D 1 45 ? 37.076 33.206 30.242 1.00 57.79 61 ASP D C 1
ATOM 1874 O O . ASP D 1 45 ? 37.124 32.090 30.768 1.00 51.49 61 ASP D O 1
ATOM 1879 N N . LEU D 1 46 ? 38.152 33.848 29.798 1.00 55.49 62 LEU D N 1
ATOM 1880 C CA . LEU D 1 46 ? 39.488 33.271 29.854 1.00 53.26 62 LEU D CA 1
ATOM 1881 C C . LEU D 1 46 ? 39.860 32.820 31.264 1.00 51.03 62 LEU D C 1
ATOM 1882 O O . LEU D 1 46 ? 40.344 31.705 31.460 1.00 50.66 62 LEU D O 1
ATOM 1887 N N . SER D 1 47 ? 39.628 33.687 32.245 1.00 50.26 63 SER D N 1
ATOM 1888 C CA . SER D 1 47 ? 39.925 33.351 33.633 1.00 53.21 63 SER D CA 1
ATOM 1889 C C . SER D 1 47 ? 39.148 32.116 34.077 1.00 55.89 63 SER D C 1
ATOM 1890 O O . SER D 1 47 ? 39.640 31.323 34.879 1.00 53.94 63 SER D O 1
ATOM 1893 N N . ASN D 1 48 ? 37.932 31.957 33.558 1.00 56.72 64 ASN D N 1
ATOM 1894 C CA . ASN D 1 48 ? 37.144 30.759 33.830 1.00 59.25 64 ASN D CA 1
ATOM 1895 C C . ASN D 1 48 ? 37.759 29.528 33.172 1.00 53.32 64 ASN D C 1
ATOM 1896 O O . ASN D 1 48 ? 37.859 28.463 33.788 1.00 49.42 64 ASN D O 1
ATOM 1901 N N . LEU D 1 49 ? 38.169 29.684 31.916 1.00 48.61 65 LEU D N 1
ATOM 1902 C CA . LEU D 1 49 ? 38.785 28.592 31.174 1.00 50.29 65 LEU D CA 1
ATOM 1903 C C . LEU D 1 49 ? 40.082 28.123 31.836 1.00 52.40 65 LEU D C 1
ATOM 1904 O O . LEU D 1 49 ? 40.330 26.923 31.950 1.00 52.77 65 LEU D O 1
ATOM 1909 N N . TYR D 1 50 ? 40.911 29.064 32.278 1.00 46.54 66 TYR D N 1
ATOM 1910 C CA . TYR D 1 50 ? 42.184 28.694 32.892 1.00 46.43 66 TYR D CA 1
ATOM 1911 C C . TYR D 1 50 ? 41.991 27.963 34.216 1.00 46.49 66 TYR D C 1
ATOM 1912 O O . TYR D 1 50 ? 42.707 27.007 34.516 1.00 42.12 66 TYR D O 1
ATOM 1921 N N . ARG D 1 51 ? 41.020 28.409 35.004 1.00 49.31 67 ARG D N 1
ATOM 1922 C CA . ARG D 1 51 ? 40.713 27.736 36.259 1.00 59.06 67 ARG D CA 1
ATOM 1923 C C . ARG D 1 51 ? 40.313 26.275 36.028 1.00 54.44 67 ARG D C 1
ATOM 1924 O O . ARG D 1 51 ? 40.657 25.405 36.822 1.00 54.90 67 ARG D O 1
ATOM 1932 N N . LYS D 1 52 ? 39.591 26.016 34.940 1.00 50.45 68 LYS D N 1
ATOM 1933 C CA . LYS D 1 52 ? 39.164 24.655 34.602 1.00 47.67 68 LYS D CA 1
ATOM 1934 C C . LYS D 1 52 ? 40.345 23.829 34.116 1.00 45.48 68 LYS D C 1
ATOM 1935 O O . LYS D 1 52 ? 40.508 22.675 34.496 1.00 49.26 68 LYS D O 1
ATOM 1941 N N . ILE D 1 53 ? 41.176 24.431 33.279 1.00 43.91 69 ILE D N 1
ATOM 1942 C CA . ILE D 1 53 ? 42.386 23.767 32.815 1.00 47.80 69 ILE D CA 1
ATOM 1943 C C . ILE D 1 53 ? 43.212 23.241 33.984 1.00 52.55 69 ILE D C 1
ATOM 1944 O O . ILE D 1 53 ? 43.685 22.104 33.949 1.00 55.17 69 ILE D O 1
ATOM 1949 N N . LYS D 1 54 ? 43.372 24.059 35.024 1.00 48.22 70 LYS D N 1
ATOM 1950 C CA . LYS D 1 54 ? 44.122 23.642 36.211 1.00 54.67 70 LYS D CA 1
ATOM 1951 C C . LYS D 1 54 ? 43.376 22.633 37.090 1.00 54.20 70 LYS D C 1
ATOM 1952 O O . LYS D 1 54 ? 43.940 21.620 37.484 1.00 55.55 70 LYS D O 1
ATOM 1958 N N . SER D 1 55 ? 42.113 22.913 37.398 1.00 57.43 71 SER D N 1
ATOM 1959 C CA . SER D 1 55 ? 41.309 22.006 38.214 1.00 63.20 71 SER D CA 1
ATOM 1960 C C . SER D 1 55 ? 41.205 20.613 37.595 1.00 64.20 71 SER D C 1
ATOM 1961 O O . SER D 1 55 ? 41.178 19.610 38.303 1.00 68.10 71 SER D O 1
ATOM 1964 N N . LEU D 1 56 ? 41.146 20.561 36.269 1.00 59.54 72 LEU D N 1
ATOM 1965 C CA . LEU D 1 56 ? 40.976 19.302 35.554 1.00 54.60 72 LEU D CA 1
ATOM 1966 C C . LEU D 1 56 ? 42.305 18.716 35.097 1.00 53.07 72 LEU D C 1
ATOM 1967 O O . LEU D 1 56 ? 42.335 17.669 34.454 1.00 55.68 72 LEU D O 1
ATOM 1972 N N . ASN D 1 57 ? 43.397 19.410 35.412 1.00 54.34 73 ASN D N 1
ATOM 1973 C CA . ASN D 1 57 ? 44.735 18.948 35.067 1.00 61.85 73 ASN D CA 1
ATOM 1974 C C . ASN D 1 57 ? 44.949 18.772 33.573 1.00 59.77 73 ASN D C 1
ATOM 1975 O O . ASN D 1 57 ? 45.569 17.804 33.129 1.00 61.88 73 ASN D O 1
ATOM 1980 N N . ILE D 1 58 ? 44.442 19.720 32.799 1.00 57.36 74 ILE D N 1
ATOM 1981 C CA . ILE D 1 58 ? 44.551 19.651 31.350 1.00 54.91 74 ILE D CA 1
ATOM 1982 C C . ILE D 1 58 ? 45.946 20.056 30.878 1.00 58.22 74 ILE D C 1
ATOM 1983 O O . ILE D 1 58 ? 46.534 21.009 31.388 1.00 57.60 74 ILE D O 1
ATOM 1988 N N . ARG D 1 59 ? 46.479 19.315 29.912 1.00 66.22 75 ARG D N 1
ATOM 1989 C CA . ARG D 1 59 ? 47.783 19.630 29.334 1.00 75.55 75 ARG D CA 1
ATOM 1990 C C . ARG D 1 59 ? 47.658 20.739 28.294 1.00 73.96 75 ARG D C 1
ATOM 1991 O O . ARG D 1 59 ? 46.726 20.748 27.494 1.00 74.82 75 ARG D O 1
ATOM 1999 N N . VAL D 1 60 ? 48.597 21.675 28.308 1.00 74.05 76 VAL D N 1
ATOM 2000 C CA . VAL D 1 60 ? 48.559 22.802 27.386 1.00 74.72 76 VAL D CA 1
ATOM 2001 C C . VAL D 1 60 ? 49.916 23.030 26.725 1.00 80.92 76 VAL D C 1
ATOM 2002 O O . VAL D 1 60 ? 50.798 23.660 27.309 1.00 81.75 76 VAL D O 1
ATOM 2006 N N . LYS D 1 61 ? 50.078 22.518 25.507 1.00 84.98 77 LYS D N 1
ATOM 2007 C CA . LYS D 1 61 ? 51.296 22.747 24.735 1.00 91.83 77 LYS D CA 1
ATOM 2008 C C . LYS D 1 61 ? 51.581 24.238 24.572 1.00 98.26 77 LYS D C 1
ATOM 2009 O O . LYS D 1 61 ? 50.663 25.060 24.586 1.00 95.17 77 LYS D O 1
ATOM 2015 N N . SER D 1 62 ? 52.857 24.579 24.416 1.00 108.44 78 SER D N 1
ATOM 2016 C CA . SER D 1 62 ? 53.263 25.964 24.192 1.00 116.07 78 SER D CA 1
ATOM 2017 C C . SER D 1 62 ? 53.453 26.239 22.704 1.00 122.99 78 SER D C 1
ATOM 2018 O O . SER D 1 62 ? 54.048 25.433 21.986 1.00 124.79 78 SER D O 1
ATOM 2021 N N . SER D 1 63 ? 52.943 27.378 22.248 1.00 126.85 79 SER D N 1
ATOM 2022 C CA . SER D 1 63 ? 53.054 27.761 20.845 1.00 131.49 79 SER D CA 1
ATOM 2023 C C . SER D 1 63 ? 54.512 27.826 20.406 1.00 134.89 79 SER D C 1
ATOM 2024 O O . SER D 1 63 ? 54.867 27.390 19.311 1.00 136.97 79 SER D O 1
#

Radius of gyration: 22.59 Å; Cα contacts (8 Å, |Δi|>4): 233; chains: 4; bounding box: 59×34×60 Å

InterPro domains:
  IPR001789 Signal transduction response regulator, receiver domain [PF00072] (4-112)
  IPR001789 Signal transduction response regulator, receiver domain [PS50110] (3-117)
  IPR001789 Signal transduction response regulator, receiver domain [SM00448] (2-113)
  IPR002078 RNA polymerase sigma factor 54 interaction domain [PF00158] (133-297)
  IPR002078 RNA polymerase sigma factor 54 interaction domain [PS50045] (132-360)
  IPR002197 DNA binding HTH domain, Fis-type [PF02954] (397-433)
  IPR003593 AAA+ ATPase domain [SM00382] (152-303)
  IPR009057 Homedomain-like superfamily [SSF46689] (344-437)
  IPR011006 CheY-like superfamily [SSF52172] (1-177)
  IPR025662 Sigma-54 interaction domain, ATP-binding site 1 [PS00675] (156-169)
  IPR027417 P-loop containing nucleoside triphosphate hydrolase [G3DSA:3.40.50.300] (121-302)
  IPR027417 P-loop containing nucleoside triphosphate hydrolase [SSF52540] (132-372)
  IPR058031 NorR-like, AAA+ ATPase lid domain [PF25601] (303-373)